Protein AF-A0A521G6V8-F1 (afdb_monomer)

Solvent-accessible surface area (backbone atoms only — not comparable to full-atom values): 14597 Å² total; per-residue (Å²): 108,70,70,57,53,50,49,53,52,51,52,55,33,47,77,73,75,46,80,90,76,66,35,6,31,57,60,73,84,58,78,84,76,72,83,73,64,91,47,70,70,53,43,54,56,48,50,54,47,58,71,47,76,67,43,96,39,94,50,38,41,67,57,55,84,78,42,49,40,59,41,71,48,75,44,80,43,53,98,45,67,57,63,39,27,55,28,43,48,31,46,52,35,51,48,36,54,38,37,56,72,45,45,42,14,45,48,49,81,91,41,78,28,40,17,35,52,60,45,27,46,60,21,35,42,45,90,65,43,39,29,39,29,79,40,90,70,68,37,52,34,62,68,51,40,52,47,37,41,67,57,19,68,101,61,83,63,81,50,40,30,71,40,82,44,96,88,52,26,35,36,38,50,68,33,24,22,59,78,42,71,65,57,47,45,15,52,49,15,40,50,52,28,47,48,52,34,23,77,69,68,52,61,46,66,47,73,64,32,66,63,47,28,53,44,17,18,48,54,20,69,86,62,58,56,78,43,46,57,59,40,52,50,52,42,53,58,49,20,70,75,41,61,71,84,41,22,58,25,19,51,54,42,60,52,39,59,69,52,56,58,58,60,53,72,62,62,78,75,115

Structure (mmCIF, N/CA/C/O backbone):
data_AF-A0A521G6V8-F1
#
_entry.id   AF-A0A521G6V8-F1
#
loop_
_atom_site.group_PDB
_atom_site.id
_atom_site.type_symbol
_atom_site.label_atom_id
_atom_site.label_alt_id
_atom_site.label_comp_id
_atom_site.label_asym_id
_atom_site.label_entity_id
_atom_site.label_seq_id
_atom_site.pdbx_PDB_ins_code
_atom_site.Cartn_x
_atom_site.Cartn_y
_atom_site.Cartn_z
_atom_site.occupancy
_atom_site.B_iso_or_equiv
_atom_site.auth_seq_id
_atom_site.auth_comp_id
_atom_site.auth_asym_id
_atom_site.auth_atom_id
_atom_site.pdbx_PDB_model_num
ATOM 1 N N . MET A 1 1 ? -2.579 -26.381 3.717 1.00 50.22 1 MET A N 1
ATOM 2 C CA . MET A 1 1 ? -2.966 -25.979 2.345 1.00 50.22 1 MET A CA 1
ATOM 3 C C . MET A 1 1 ? -1.969 -25.030 1.663 1.00 50.22 1 MET A C 1
ATOM 5 O O . MET A 1 1 ? -1.334 -25.461 0.711 1.00 50.22 1 MET A O 1
ATOM 9 N N . HIS A 1 2 ? -1.774 -23.771 2.101 1.00 58.06 2 HIS A N 1
ATOM 10 C CA . HIS A 1 2 ? -0.852 -22.839 1.403 1.00 58.06 2 HIS A CA 1
ATOM 11 C C . HIS A 1 2 ? 0.631 -23.239 1.488 1.00 58.06 2 HIS A C 1
ATOM 13 O O . HIS A 1 2 ? 1.310 -23.238 0.466 1.00 58.06 2 HIS A O 1
ATOM 19 N N . ALA A 1 3 ? 1.120 -23.625 2.673 1.00 67.69 3 ALA A N 1
ATOM 20 C CA . ALA A 1 3 ? 2.506 -24.074 2.847 1.00 67.69 3 ALA A CA 1
ATOM 21 C C . ALA A 1 3 ? 2.810 -25.355 2.048 1.00 67.69 3 ALA A C 1
ATOM 23 O O . ALA A 1 3 ? 3.858 -25.456 1.422 1.00 67.69 3 ALA A O 1
ATOM 24 N N . GLU A 1 4 ? 1.861 -26.293 2.004 1.00 74.69 4 GLU A N 1
ATOM 25 C CA . GLU A 1 4 ? 1.976 -27.542 1.236 1.00 74.69 4 GLU A CA 1
ATOM 26 C C . GLU A 1 4 ? 1.981 -27.281 -0.274 1.00 74.69 4 GLU A C 1
ATOM 28 O O . GLU A 1 4 ? 2.835 -27.800 -0.984 1.00 74.69 4 GLU A O 1
ATOM 33 N N . THR A 1 5 ? 1.076 -26.422 -0.763 1.00 79.19 5 THR A N 1
ATOM 34 C CA . THR A 1 5 ? 1.026 -26.041 -2.186 1.00 79.19 5 THR A CA 1
ATOM 35 C C . THR A 1 5 ? 2.321 -25.349 -2.604 1.00 79.19 5 THR A C 1
ATOM 37 O O . THR A 1 5 ? 2.865 -25.634 -3.666 1.00 79.19 5 THR A O 1
ATOM 40 N N . TRP A 1 6 ? 2.844 -24.456 -1.760 1.00 78.38 6 TRP A N 1
ATOM 41 C CA . TRP A 1 6 ? 4.099 -23.766 -2.040 1.00 78.38 6 TRP A CA 1
ATOM 42 C C . TRP A 1 6 ? 5.310 -24.698 -1.976 1.00 78.38 6 TRP A C 1
ATOM 44 O O . TRP A 1 6 ? 6.200 -24.577 -2.812 1.00 78.38 6 TRP A O 1
ATOM 54 N N . GLY A 1 7 ? 5.318 -25.658 -1.046 1.00 80.44 7 GLY A N 1
ATOM 55 C CA . GLY A 1 7 ? 6.322 -26.719 -0.986 1.00 80.44 7 GLY A CA 1
ATOM 56 C C . GLY A 1 7 ? 6.361 -27.529 -2.280 1.00 80.44 7 GLY A C 1
ATOM 57 O O . GLY A 1 7 ? 7.417 -27.627 -2.897 1.00 80.44 7 GLY A O 1
ATOM 58 N N . TYR A 1 8 ? 5.198 -27.991 -2.748 1.00 85.56 8 TYR A N 1
ATOM 59 C CA . TYR A 1 8 ? 5.077 -28.720 -4.013 1.00 85.56 8 TYR A CA 1
ATOM 60 C C . TYR A 1 8 ? 5.550 -27.893 -5.217 1.00 85.56 8 TYR A C 1
ATOM 62 O O . TYR A 1 8 ? 6.324 -28.377 -6.037 1.00 85.56 8 TYR A O 1
ATOM 70 N N . ILE A 1 9 ? 5.126 -26.627 -5.316 1.00 86.12 9 ILE A N 1
ATOM 71 C CA . ILE A 1 9 ? 5.525 -25.742 -6.421 1.00 86.12 9 ILE A CA 1
ATOM 72 C C . ILE A 1 9 ? 7.038 -25.493 -6.412 1.00 86.12 9 ILE A C 1
ATOM 74 O O . ILE A 1 9 ? 7.661 -25.518 -7.471 1.00 86.12 9 ILE A O 1
ATOM 78 N N . ARG A 1 10 ? 7.638 -25.249 -5.240 1.00 84.00 10 ARG A N 1
ATOM 79 C CA . ARG A 1 10 ? 9.089 -25.037 -5.120 1.00 84.00 10 ARG A CA 1
ATOM 80 C C . ARG A 1 10 ? 9.873 -26.285 -5.496 1.00 84.00 10 ARG A C 1
ATOM 82 O O . ARG A 1 10 ? 10.850 -26.168 -6.226 1.00 84.00 10 ARG A O 1
ATOM 89 N N . GLU A 1 11 ? 9.436 -27.450 -5.031 1.00 87.44 11 GLU A N 1
ATOM 90 C CA . GLU A 1 11 ? 10.077 -28.722 -5.357 1.00 87.44 11 GLU A CA 1
ATOM 91 C C . GLU A 1 11 ? 10.003 -29.014 -6.861 1.00 87.44 11 GLU A C 1
ATOM 93 O O . GLU A 1 11 ? 11.030 -29.279 -7.482 1.00 87.44 11 GLU A O 1
ATOM 98 N N . ALA A 1 12 ? 8.821 -28.872 -7.467 1.00 91.62 12 ALA A N 1
ATOM 99 C CA . ALA A 1 12 ? 8.638 -29.052 -8.905 1.00 91.62 12 ALA A CA 1
ATOM 100 C C . ALA A 1 12 ? 9.483 -28.057 -9.722 1.00 91.62 12 ALA A C 1
ATOM 102 O O . ALA A 1 12 ? 10.157 -28.446 -10.669 1.00 91.62 12 ALA A O 1
ATOM 10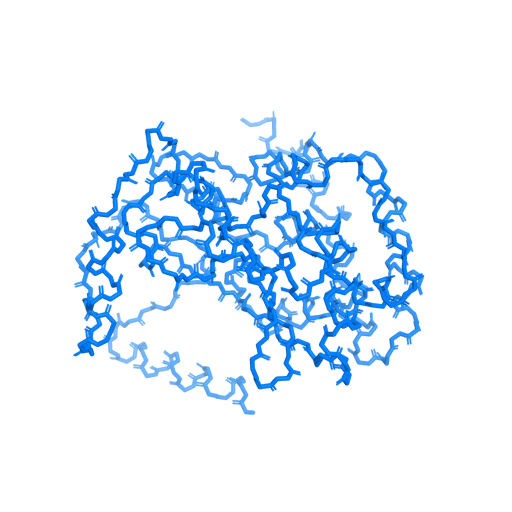3 N N . ALA A 1 13 ? 9.510 -26.779 -9.333 1.00 90.00 13 ALA A N 1
ATOM 104 C CA . ALA A 1 13 ? 10.347 -25.777 -9.990 1.00 90.00 13 ALA A CA 1
ATOM 105 C C . ALA A 1 13 ? 11.839 -26.127 -9.896 1.00 90.00 13 ALA A C 1
ATOM 107 O O . ALA A 1 13 ? 12.553 -26.038 -10.890 1.00 90.00 13 ALA A O 1
ATOM 108 N N . GLN A 1 14 ? 12.301 -26.580 -8.729 1.00 90.38 14 GLN A N 1
ATOM 109 C CA . GLN A 1 14 ? 13.693 -26.968 -8.527 1.00 90.38 14 GLN A CA 1
ATOM 110 C C . GLN A 1 14 ? 14.091 -28.173 -9.392 1.00 90.38 14 GLN A C 1
ATOM 112 O O . GLN A 1 14 ? 15.213 -28.202 -9.898 1.00 90.38 14 GLN A O 1
ATOM 117 N N . GLN A 1 15 ? 13.189 -29.139 -9.597 1.00 92.69 15 GLN A N 1
ATOM 118 C CA . GLN A 1 15 ? 13.411 -30.272 -10.508 1.00 92.69 15 GLN A CA 1
ATOM 119 C C . GLN A 1 15 ? 13.609 -29.818 -11.964 1.00 92.69 15 GLN A C 1
ATOM 121 O O . GLN A 1 15 ? 14.388 -30.427 -12.692 1.00 92.69 15 GLN A O 1
ATOM 126 N N . GLU A 1 16 ? 12.984 -28.706 -12.352 1.00 93.38 16 GLU A N 1
ATOM 127 C CA . GLU A 1 16 ? 13.121 -28.068 -13.668 1.00 93.38 16 GLU A CA 1
ATOM 128 C C . GLU A 1 16 ? 14.266 -27.031 -13.729 1.00 93.38 16 GLU A C 1
ATOM 130 O O . GLU A 1 16 ? 14.406 -26.302 -14.711 1.00 93.38 16 GLU A O 1
ATOM 135 N N . GLY A 1 17 ? 15.085 -26.910 -12.675 1.00 90.81 17 GLY A N 1
ATOM 136 C CA . GLY A 1 17 ? 16.162 -25.913 -12.595 1.00 90.81 17 GLY A CA 1
ATOM 137 C C . GLY A 1 17 ? 15.674 -24.463 -12.453 1.00 90.81 17 GLY A C 1
ATOM 138 O O . GLY A 1 17 ? 16.430 -23.526 -12.715 1.00 90.81 17 GLY A O 1
ATOM 139 N N . LEU A 1 18 ? 14.418 -24.264 -12.048 1.00 86.44 18 LEU A N 1
ATOM 140 C CA . LEU A 1 18 ? 13.804 -22.961 -11.816 1.00 86.44 18 LEU A CA 1
ATOM 141 C C . LEU A 1 18 ? 13.910 -22.555 -10.343 1.00 86.44 18 LEU A C 1
ATOM 143 O O . LEU A 1 18 ? 13.762 -23.368 -9.429 1.00 86.44 18 LEU A O 1
ATOM 147 N N . TYR A 1 19 ? 14.093 -21.256 -10.112 1.00 82.44 19 TYR A N 1
ATOM 148 C CA . TYR A 1 19 ? 14.210 -20.680 -8.775 1.00 82.44 19 TYR A CA 1
ATOM 149 C C . TYR A 1 19 ? 13.203 -19.549 -8.588 1.00 82.44 19 TYR A C 1
ATOM 151 O O . TYR A 1 19 ? 13.024 -18.702 -9.464 1.00 82.44 19 TYR A O 1
ATOM 159 N N . PHE A 1 20 ? 12.572 -19.509 -7.417 1.00 81.31 20 PHE A N 1
ATOM 160 C CA . PHE A 1 20 ? 11.736 -18.385 -7.016 1.00 81.31 20 PHE A CA 1
ATOM 161 C C . PHE A 1 20 ? 12.584 -17.328 -6.321 1.00 81.31 20 PHE A C 1
ATOM 163 O O . PHE A 1 20 ? 13.346 -17.635 -5.405 1.00 81.31 20 PHE A O 1
ATOM 170 N N . SER A 1 21 ? 12.413 -16.078 -6.740 1.00 77.81 21 SER A N 1
ATOM 171 C CA . SER A 1 21 ? 13.000 -14.932 -6.062 1.00 77.81 21 SER A CA 1
ATOM 172 C C . SER A 1 21 ? 11.918 -14.179 -5.300 1.00 77.81 21 SER A C 1
ATOM 174 O O . SER A 1 21 ? 10.948 -13.701 -5.887 1.00 77.81 21 SER A O 1
ATOM 176 N N . ASP A 1 22 ? 12.090 -14.062 -3.986 1.00 76.81 22 ASP A N 1
ATOM 177 C CA . ASP A 1 22 ? 11.139 -13.391 -3.101 1.00 76.81 22 ASP A CA 1
ATOM 178 C C . ASP A 1 22 ? 11.469 -11.883 -2.989 1.00 76.81 22 ASP A C 1
ATOM 180 O O . ASP A 1 22 ? 11.753 -11.361 -1.900 1.00 76.81 22 ASP A O 1
ATOM 184 N N . ILE A 1 23 ? 11.488 -11.187 -4.133 1.00 82.12 23 ILE A N 1
ATOM 185 C CA . ILE A 1 23 ? 11.867 -9.768 -4.285 1.00 82.12 23 ILE A CA 1
ATOM 186 C C . ILE A 1 23 ? 10.729 -8.942 -4.889 1.00 82.12 23 ILE A C 1
ATOM 188 O O . ILE A 1 23 ? 10.050 -9.376 -5.812 1.00 82.12 23 ILE A O 1
ATOM 192 N N . GLY A 1 24 ? 10.539 -7.711 -4.404 1.00 84.00 24 GLY A N 1
ATOM 193 C CA . GLY A 1 24 ? 9.448 -6.852 -4.885 1.00 84.00 24 GLY A CA 1
ATOM 194 C C . GLY A 1 24 ? 9.664 -6.279 -6.291 1.00 84.00 24 GLY A C 1
ATOM 195 O O . GLY A 1 24 ? 8.707 -5.829 -6.922 1.00 84.00 24 GLY A O 1
ATOM 196 N N . CYS A 1 25 ? 10.906 -6.292 -6.779 1.00 86.81 25 CYS A N 1
ATOM 197 C CA . CYS A 1 25 ? 11.283 -5.856 -8.118 1.00 86.81 25 CYS A CA 1
ATOM 198 C C . CYS A 1 25 ? 12.423 -6.729 -8.649 1.00 86.81 25 CYS A C 1
ATOM 200 O O . CYS A 1 25 ? 13.329 -7.046 -7.880 1.00 86.81 25 CYS A O 1
ATOM 202 N N . LEU A 1 26 ? 12.386 -7.097 -9.933 1.00 81.69 26 LEU A N 1
ATOM 203 C CA . LEU A 1 26 ? 13.463 -7.847 -10.580 1.00 81.69 26 LEU A CA 1
ATOM 204 C C . LEU A 1 26 ? 14.766 -7.028 -10.601 1.00 81.69 26 LEU A C 1
ATOM 206 O O . LEU A 1 26 ? 14.700 -5.812 -10.801 1.00 81.69 26 LEU A O 1
ATOM 210 N N . PRO A 1 27 ? 15.939 -7.667 -10.426 1.00 68.44 27 PRO A N 1
ATOM 211 C CA . PRO A 1 27 ? 17.225 -6.992 -10.467 1.00 68.44 27 PRO A CA 1
ATOM 212 C C . PRO A 1 27 ? 17.638 -6.673 -11.906 1.00 68.44 27 PRO A C 1
ATOM 214 O O . PRO A 1 27 ? 17.279 -7.373 -12.851 1.00 68.44 27 PRO A O 1
ATOM 217 N N . ASP A 1 28 ? 18.498 -5.675 -12.049 1.00 63.62 28 ASP A N 1
ATOM 218 C CA . ASP A 1 28 ? 18.862 -5.086 -13.347 1.00 63.62 28 ASP A CA 1
ATOM 219 C C . ASP A 1 28 ? 19.707 -5.973 -14.254 1.00 63.62 28 ASP A C 1
ATOM 221 O O . ASP A 1 28 ? 19.815 -5.718 -15.450 1.00 63.62 28 ASP A O 1
ATOM 225 N N . HIS A 1 29 ? 20.330 -6.997 -13.678 1.00 58.81 29 HIS A N 1
ATOM 226 C CA . HIS A 1 29 ? 21.257 -7.881 -14.372 1.00 58.81 29 HIS A CA 1
ATOM 227 C C . HIS A 1 29 ? 20.576 -9.103 -14.994 1.00 58.81 29 HIS A C 1
ATOM 229 O O . HIS A 1 29 ? 21.238 -9.858 -15.704 1.00 58.81 29 HIS A O 1
ATOM 235 N N . LEU A 1 30 ? 19.283 -9.331 -14.731 1.00 60.41 30 LEU A N 1
ATOM 236 C CA . LEU A 1 30 ? 18.565 -10.421 -15.381 1.00 60.41 30 LEU A CA 1
ATOM 237 C C . LEU A 1 30 ? 18.185 -9.992 -16.806 1.00 60.41 30 LEU A C 1
ATOM 239 O O . LEU A 1 30 ? 17.567 -8.934 -16.972 1.00 60.41 30 LEU A O 1
ATOM 243 N N . PRO A 1 31 ? 18.534 -10.783 -17.841 1.00 56.56 31 PRO A N 1
ATOM 244 C CA . PRO A 1 31 ? 18.060 -10.536 -19.193 1.00 56.56 31 PRO A CA 1
ATOM 245 C C . PRO A 1 31 ? 16.537 -10.410 -19.167 1.00 56.56 31 PRO A C 1
ATOM 247 O O . PRO A 1 31 ? 15.842 -11.313 -18.706 1.00 56.56 31 PRO A O 1
ATOM 250 N N . ASN A 1 32 ? 16.000 -9.297 -19.670 1.00 55.31 32 ASN A N 1
ATOM 251 C CA . ASN A 1 32 ? 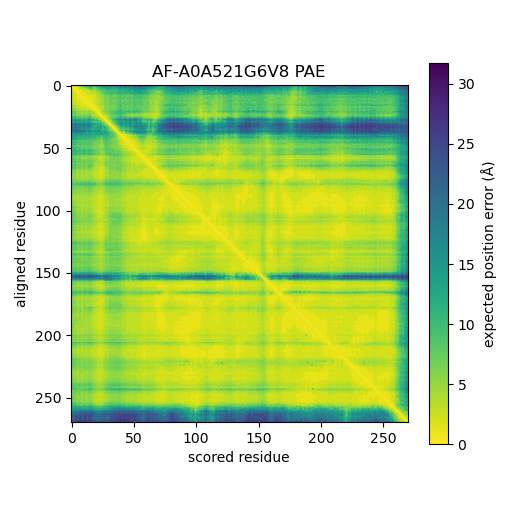14.559 -9.138 -19.889 1.00 55.31 32 ASN A CA 1
ATOM 252 C C . ASN A 1 32 ? 14.112 -9.967 -21.111 1.00 55.31 32 ASN A C 1
ATOM 254 O O . ASN A 1 32 ? 13.431 -9.452 -21.999 1.00 55.31 32 ASN A O 1
ATOM 258 N N . GLU A 1 33 ? 14.514 -11.236 -21.191 1.00 54.53 33 GLU A N 1
ATOM 259 C CA . GLU A 1 33 ? 13.939 -12.194 -22.128 1.00 54.53 33 GLU A CA 1
ATOM 260 C C . GLU A 1 33 ? 12.533 -12.517 -21.618 1.00 54.53 33 GLU A C 1
ATOM 262 O O . GLU A 1 33 ? 12.322 -13.216 -20.629 1.00 54.53 33 GLU A O 1
ATOM 267 N N . GLN A 1 34 ? 11.555 -11.848 -22.221 1.00 57.19 34 GLN A N 1
ATOM 268 C CA . GLN A 1 34 ? 10.187 -11.813 -21.727 1.00 57.19 34 GLN A CA 1
ATOM 269 C C . GLN A 1 34 ? 9.469 -13.122 -22.036 1.00 57.19 34 GLN A C 1
ATOM 271 O O . GLN A 1 34 ? 9.267 -13.474 -23.197 1.00 57.19 34 GLN A O 1
ATOM 276 N N . ALA A 1 35 ? 8.952 -13.771 -20.996 1.00 54.81 35 ALA A N 1
ATOM 277 C CA . ALA A 1 35 ? 7.810 -14.654 -21.155 1.00 54.81 35 ALA A CA 1
ATOM 278 C C . ALA A 1 35 ? 6.561 -13.779 -21.346 1.00 54.81 35 ALA A C 1
ATOM 280 O O . ALA A 1 35 ? 6.036 -13.193 -20.396 1.00 54.81 35 ALA A O 1
ATOM 281 N N . PHE A 1 36 ? 6.102 -13.640 -22.590 1.00 57.16 36 PHE A N 1
ATOM 282 C CA . PHE A 1 36 ? 4.817 -13.004 -22.857 1.00 57.16 36 PHE A CA 1
ATOM 283 C C . PHE A 1 36 ? 3.682 -13.932 -22.411 1.00 57.16 36 PHE A C 1
ATOM 285 O O . PHE A 1 36 ? 3.749 -15.145 -22.623 1.00 57.16 36 PHE A O 1
ATOM 292 N N . PRO A 1 37 ? 2.622 -13.391 -21.796 1.00 57.00 37 PRO A N 1
ATOM 293 C CA . PRO A 1 37 ? 1.493 -14.195 -21.381 1.00 57.00 37 PRO A CA 1
ATOM 294 C C . PRO A 1 37 ? 0.820 -14.815 -22.611 1.00 57.00 37 PRO A C 1
ATOM 296 O O . PRO A 1 37 ? 0.513 -14.131 -23.583 1.00 57.00 37 PRO A O 1
ATOM 299 N N . VAL A 1 38 ? 0.539 -16.115 -22.533 1.00 57.16 38 VAL A N 1
ATOM 300 C CA . VAL A 1 38 ? -0.002 -16.925 -23.643 1.00 57.16 38 VAL A CA 1
ATOM 301 C C . VAL A 1 38 ? -1.439 -16.515 -24.030 1.00 57.16 38 VAL A C 1
ATOM 303 O O . VAL A 1 38 ? -1.931 -16.869 -25.096 1.00 57.16 38 VAL A O 1
ATOM 306 N N . SER A 1 39 ? -2.137 -15.738 -23.188 1.00 74.19 39 SER A N 1
ATOM 307 C CA . SER A 1 39 ? -3.526 -15.330 -23.448 1.00 74.19 39 SER A CA 1
ATOM 308 C C . SER A 1 39 ? -3.643 -14.012 -24.227 1.00 74.19 39 SER A C 1
ATOM 310 O O . SER A 1 39 ? -3.007 -13.011 -23.890 1.00 74.19 39 SER A O 1
ATOM 312 N N . ALA A 1 40 ? -4.559 -13.974 -25.201 1.00 68.81 40 ALA A N 1
ATOM 313 C CA . ALA A 1 40 ? -4.846 -12.787 -26.016 1.00 68.81 40 ALA A CA 1
ATOM 314 C C . ALA A 1 40 ? -5.265 -11.556 -25.185 1.00 68.81 40 ALA A C 1
ATOM 316 O O . ALA A 1 40 ? -4.869 -10.432 -25.488 1.00 68.81 40 ALA A O 1
ATOM 317 N N . LEU A 1 41 ? -6.019 -11.758 -24.095 1.00 68.81 41 LEU A N 1
ATOM 318 C CA . LEU A 1 41 ? -6.434 -10.676 -23.195 1.00 68.81 41 LEU A CA 1
ATOM 319 C C . LEU A 1 41 ? -5.242 -10.041 -22.467 1.00 68.81 41 LEU A C 1
ATOM 321 O O . LEU A 1 41 ? -5.199 -8.826 -22.268 1.00 68.81 41 LEU A O 1
ATOM 325 N N . ALA A 1 42 ? -4.281 -10.857 -22.039 1.00 69.69 42 ALA A N 1
ATOM 326 C CA . ALA A 1 42 ?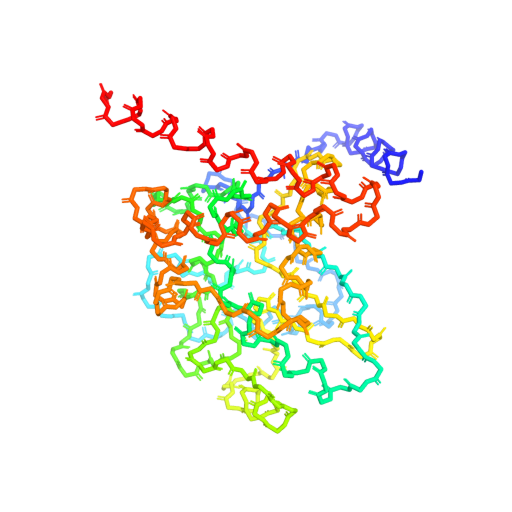 -3.073 -10.353 -21.407 1.00 69.69 42 ALA A CA 1
ATOM 327 C C . ALA A 1 42 ? -2.165 -9.651 -22.430 1.00 69.69 42 ALA A C 1
ATOM 329 O O . ALA A 1 42 ? -1.605 -8.606 -22.103 1.00 69.69 42 ALA A O 1
ATOM 330 N N . ALA A 1 43 ? -2.111 -10.148 -23.670 1.00 73.31 43 ALA A N 1
ATOM 331 C CA . ALA A 1 43 ? -1.380 -9.516 -24.765 1.00 73.31 43 ALA A CA 1
ATOM 332 C C . ALA A 1 43 ? -1.942 -8.128 -25.141 1.00 73.31 43 ALA A C 1
ATOM 334 O O . ALA A 1 43 ? -1.161 -7.191 -25.278 1.00 73.31 43 ALA A O 1
ATOM 335 N N . ASP A 1 44 ? -3.269 -7.946 -25.231 1.00 78.00 44 ASP A N 1
ATOM 336 C CA . ASP A 1 44 ? -3.879 -6.620 -25.480 1.00 78.00 44 ASP A CA 1
ATOM 337 C C . ASP A 1 44 ? -3.546 -5.622 -24.360 1.00 78.00 44 ASP A C 1
ATOM 339 O O . ASP A 1 44 ? -3.096 -4.499 -24.603 1.00 78.00 44 ASP A O 1
ATOM 343 N N . ARG A 1 45 ? -3.705 -6.054 -23.103 1.00 74.69 45 ARG A N 1
ATOM 344 C CA . ARG A 1 45 ? -3.407 -5.226 -21.924 1.00 74.69 45 ARG A CA 1
ATOM 345 C C . ARG A 1 45 ? -1.937 -4.833 -21.863 1.00 74.69 45 ARG A C 1
ATOM 347 O O . ARG A 1 45 ? -1.622 -3.675 -21.595 1.00 74.69 45 ARG A O 1
ATOM 354 N N . GLN A 1 46 ? -1.047 -5.786 -22.113 1.00 76.94 46 GLN A N 1
ATOM 355 C CA . GLN A 1 46 ? 0.382 -5.522 -22.168 1.00 76.94 46 GLN A CA 1
ATOM 356 C C . GLN A 1 46 ? 0.718 -4.614 -23.353 1.00 76.94 46 GLN A C 1
ATOM 358 O O . GLN A 1 46 ? 1.476 -3.670 -23.181 1.00 76.94 46 GLN A O 1
ATOM 363 N N . GLY A 1 47 ? 0.085 -4.802 -24.512 1.00 80.06 47 GLY A N 1
ATOM 364 C CA . GLY A 1 47 ? 0.238 -3.929 -25.675 1.00 80.06 47 GLY A CA 1
ATOM 365 C C . GLY A 1 47 ? -0.106 -2.467 -25.376 1.00 80.06 47 GLY A C 1
ATOM 366 O O . GLY A 1 47 ? 0.645 -1.575 -25.766 1.00 80.06 47 GLY A O 1
ATOM 367 N N . LYS A 1 48 ? -1.188 -2.210 -24.629 1.00 80.81 48 LYS A N 1
ATOM 368 C CA . LYS A 1 48 ? -1.556 -0.857 -24.165 1.00 80.81 48 LYS A CA 1
ATOM 369 C C . LYS A 1 48 ? -0.511 -0.264 -23.224 1.00 80.81 48 LYS A C 1
ATOM 371 O O . LYS A 1 48 ? -0.121 0.886 -23.396 1.00 80.81 48 LYS A O 1
ATOM 376 N N . LEU A 1 49 ? -0.014 -1.054 -22.270 1.00 80.88 49 LEU A N 1
ATOM 377 C CA . LEU A 1 49 ? 1.063 -0.628 -21.378 1.00 80.88 49 LEU A CA 1
ATOM 378 C C . LEU A 1 49 ? 2.355 -0.326 -22.149 1.00 80.88 49 LEU A C 1
ATOM 380 O O . LEU A 1 49 ? 2.976 0.696 -21.884 1.00 80.88 49 LEU A O 1
ATOM 384 N N . LEU A 1 50 ? 2.749 -1.163 -23.105 1.00 82.50 50 LEU A N 1
ATOM 385 C CA . LEU A 1 50 ? 3.984 -0.992 -23.875 1.00 82.50 50 LEU A CA 1
ATOM 386 C C . LEU A 1 50 ? 3.956 0.238 -24.790 1.00 82.50 50 LEU A C 1
ATOM 388 O O . LEU A 1 50 ? 4.997 0.837 -25.032 1.00 82.50 50 LEU A O 1
ATOM 392 N N . LYS A 1 51 ? 2.775 0.608 -25.296 1.00 83.25 51 LYS A N 1
ATOM 393 C CA . LYS A 1 51 ? 2.590 1.736 -26.223 1.00 83.25 51 LYS A CA 1
ATOM 394 C C . LYS A 1 51 ? 2.297 3.067 -25.529 1.00 83.25 51 LYS A C 1
ATOM 396 O O . LYS A 1 51 ? 2.194 4.084 -26.213 1.00 83.25 51 LYS A O 1
ATOM 401 N N . ARG A 1 52 ? 2.116 3.079 -24.204 1.00 83.31 52 ARG A N 1
ATOM 402 C CA . ARG A 1 52 ? 1.799 4.313 -23.473 1.00 83.31 52 ARG A CA 1
ATOM 403 C C . ARG A 1 52 ? 3.003 5.269 -23.463 1.00 83.31 52 ARG A C 1
ATOM 405 O O . ARG A 1 52 ? 4.138 4.792 -23.405 1.00 83.31 52 ARG A O 1
ATOM 412 N N . PRO A 1 53 ? 2.784 6.594 -23.435 1.00 83.62 53 PRO A N 1
ATOM 413 C CA . PRO A 1 53 ? 3.855 7.546 -23.167 1.00 83.62 53 PRO A CA 1
ATOM 414 C C . PRO A 1 53 ? 4.495 7.260 -21.804 1.00 83.62 53 PRO A C 1
ATOM 416 O O . PRO A 1 53 ? 3.793 7.180 -20.793 1.00 83.62 53 PRO A O 1
ATOM 419 N N . LEU A 1 54 ? 5.819 7.097 -21.771 1.00 86.94 54 LEU A N 1
ATOM 420 C CA . LEU A 1 54 ? 6.569 6.938 -20.528 1.00 86.94 54 LEU A CA 1
ATOM 421 C C . LEU A 1 54 ? 7.168 8.293 -20.120 1.00 86.94 54 LEU A C 1
ATOM 423 O O . LEU A 1 54 ? 7.950 8.848 -20.893 1.00 86.94 54 LEU A O 1
ATOM 427 N N . PRO A 1 55 ? 6.847 8.827 -18.929 1.00 89.38 55 PRO A N 1
ATOM 428 C CA . PRO A 1 55 ? 7.521 10.011 -18.411 1.00 89.38 55 PRO A CA 1
ATOM 429 C C . PRO A 1 55 ? 9.023 9.775 -18.223 1.00 89.38 55 PRO A C 1
ATOM 431 O O . PRO A 1 55 ? 9.448 8.688 -17.832 1.00 89.38 55 PRO A O 1
ATOM 434 N N . THR A 1 56 ? 9.831 10.816 -18.422 1.00 90.25 56 THR A N 1
ATOM 435 C CA . THR A 1 56 ? 11.275 10.781 -18.141 1.00 90.25 56 THR A CA 1
ATOM 436 C C . THR A 1 56 ? 11.516 10.899 -16.635 1.00 90.25 56 THR A C 1
ATOM 438 O O . THR A 1 56 ? 11.843 11.968 -16.124 1.00 90.25 56 THR A O 1
ATOM 441 N N . ARG A 1 57 ? 11.287 9.804 -15.906 1.00 93.69 57 ARG A N 1
ATOM 442 C CA . ARG A 1 57 ? 11.470 9.702 -14.452 1.00 93.69 57 ARG A CA 1
ATOM 443 C C . ARG A 1 57 ? 12.337 8.498 -14.102 1.00 93.69 57 ARG A C 1
ATOM 445 O O . ARG A 1 57 ? 12.312 7.492 -14.811 1.00 93.69 57 ARG A O 1
ATOM 452 N N . THR A 1 58 ? 13.077 8.607 -13.003 1.00 94.25 58 THR A N 1
ATOM 453 C CA . THR A 1 58 ? 14.133 7.673 -12.581 1.00 94.25 58 THR A CA 1
ATOM 454 C C . THR A 1 58 ? 13.698 6.209 -12.593 1.00 94.25 58 THR A C 1
ATOM 456 O O . THR A 1 58 ? 14.402 5.361 -13.137 1.00 94.25 58 THR A O 1
ATOM 459 N N . PHE A 1 59 ? 12.521 5.898 -12.045 1.00 93.50 59 PHE A N 1
ATOM 460 C CA . PHE A 1 59 ? 12.046 4.519 -11.903 1.00 93.50 59 PHE A CA 1
ATOM 461 C C . PHE A 1 59 ? 11.052 4.096 -13.000 1.00 93.50 59 PHE A C 1
ATOM 463 O O . PHE A 1 59 ? 10.457 3.019 -12.927 1.00 93.50 59 PHE A O 1
ATOM 470 N N . GLY A 1 60 ? 10.851 4.920 -14.034 1.00 90.75 60 GLY A N 1
ATOM 471 C CA . GLY A 1 60 ? 9.853 4.681 -15.074 1.00 90.75 60 GLY A CA 1
ATOM 472 C C . GLY A 1 60 ? 10.140 3.425 -15.905 1.00 90.75 60 GLY A C 1
ATOM 473 O O . GLY A 1 60 ? 11.254 3.205 -16.388 1.00 90.75 60 GLY A O 1
ATOM 474 N N . SER A 1 61 ? 9.123 2.586 -16.128 1.00 87.94 61 SER A N 1
ATOM 475 C CA . SER A 1 61 ? 9.262 1.375 -16.941 1.00 87.94 61 SER A CA 1
ATOM 476 C C . SER A 1 61 ? 8.026 1.064 -17.783 1.00 87.94 61 SER A C 1
ATOM 478 O O . SER A 1 61 ? 6.933 0.810 -17.270 1.00 87.94 61 SER A O 1
ATOM 480 N N . VAL A 1 62 ? 8.214 0.948 -19.103 1.00 82.50 62 VAL A N 1
ATOM 481 C CA . VAL A 1 62 ? 7.199 0.353 -19.995 1.00 82.50 62 VAL A CA 1
ATOM 482 C C . VAL A 1 62 ? 6.883 -1.098 -19.608 1.00 82.50 62 VAL A C 1
ATOM 484 O O . VAL A 1 62 ? 5.745 -1.535 -19.766 1.00 82.50 62 VAL A O 1
ATOM 487 N N . MET A 1 63 ? 7.848 -1.787 -18.985 1.00 81.12 63 MET A N 1
ATOM 488 C CA . MET A 1 63 ? 7.773 -3.173 -18.512 1.00 81.12 63 MET A CA 1
ATOM 489 C C . MET A 1 63 ? 7.227 -3.321 -17.083 1.00 81.12 63 MET A C 1
ATOM 491 O O . MET A 1 63 ? 7.430 -4.354 -16.453 1.00 81.12 63 MET A O 1
ATOM 495 N N . LEU A 1 64 ? 6.533 -2.308 -16.554 1.00 84.38 64 LEU A N 1
ATOM 496 C CA . LEU A 1 64 ? 5.923 -2.293 -15.214 1.00 84.38 64 LEU A CA 1
ATOM 497 C C . LEU A 1 64 ? 5.342 -3.655 -14.771 1.00 84.38 64 LEU A C 1
ATOM 499 O O . LEU A 1 64 ? 5.610 -4.097 -13.659 1.00 84.38 64 LEU A O 1
ATOM 503 N N . SER A 1 65 ? 4.568 -4.335 -15.623 1.00 79.00 65 SER A N 1
ATOM 504 C CA . SER A 1 65 ? 3.873 -5.576 -15.250 1.00 79.00 65 SER A CA 1
ATOM 505 C C . SER A 1 65 ? 4.765 -6.809 -15.106 1.00 79.00 65 SER A C 1
ATOM 507 O O . SER A 1 65 ? 4.310 -7.789 -14.529 1.00 79.00 65 SER A O 1
ATOM 509 N N . SER A 1 66 ? 5.983 -6.797 -15.651 1.00 79.19 66 SER A N 1
ATOM 510 C CA . SER A 1 66 ? 6.901 -7.943 -15.592 1.00 79.19 66 SER A CA 1
ATOM 511 C C . SER A 1 66 ? 8.045 -7.747 -14.604 1.00 79.19 66 SER A C 1
ATOM 513 O O . SER A 1 66 ? 8.684 -8.719 -14.229 1.00 79.19 66 SER A O 1
ATOM 515 N N . VAL A 1 67 ? 8.320 -6.507 -14.189 1.00 85.19 67 VAL A N 1
ATOM 516 C CA . VAL A 1 67 ? 9.465 -6.195 -13.319 1.00 85.19 67 VAL A CA 1
ATOM 517 C C . VAL A 1 67 ? 9.114 -6.175 -11.836 1.00 85.19 67 VAL A C 1
ATOM 519 O O . VAL A 1 67 ? 10.010 -5.998 -11.027 1.00 85.19 67 VAL A O 1
ATOM 522 N N . MET A 1 68 ? 7.845 -6.346 -11.455 1.00 89.31 68 MET A N 1
ATOM 523 C CA . MET A 1 68 ? 7.393 -6.230 -10.066 1.00 89.31 68 MET A CA 1
ATOM 524 C C . MET A 1 68 ? 6.669 -7.484 -9.586 1.00 89.31 68 MET A C 1
ATOM 526 O O . MET A 1 68 ? 5.851 -8.051 -10.307 1.00 89.31 68 MET A O 1
ATOM 530 N N . ALA A 1 69 ? 6.887 -7.831 -8.320 1.00 90.38 69 ALA A N 1
ATOM 531 C CA . ALA A 1 69 ? 6.104 -8.827 -7.599 1.00 90.38 69 ALA A CA 1
ATOM 532 C C . ALA A 1 69 ? 5.526 -8.215 -6.316 1.00 90.38 69 ALA A C 1
ATOM 534 O O . ALA A 1 69 ? 6.106 -7.313 -5.706 1.00 90.38 69 ALA A O 1
ATOM 535 N N . ALA A 1 70 ? 4.344 -8.677 -5.916 1.00 93.88 70 ALA A N 1
ATOM 536 C CA . ALA A 1 70 ? 3.570 -8.071 -4.841 1.00 93.88 70 ALA A CA 1
ATOM 537 C C . ALA A 1 70 ? 2.830 -9.129 -4.028 1.00 93.88 70 ALA A C 1
ATOM 539 O O . ALA A 1 70 ? 2.350 -10.116 -4.582 1.00 93.88 70 ALA A O 1
ATOM 540 N N . THR A 1 71 ? 2.680 -8.881 -2.730 1.00 95.62 71 THR A N 1
ATOM 541 C CA . THR A 1 71 ? 1.683 -9.570 -1.909 1.00 95.62 71 THR A CA 1
ATOM 542 C C . THR A 1 71 ? 0.460 -8.671 -1.823 1.00 95.62 71 THR A C 1
ATOM 544 O O . THR A 1 71 ? 0.560 -7.546 -1.337 1.00 95.62 71 THR A O 1
ATOM 547 N N . HIS A 1 72 ? -0.686 -9.151 -2.303 1.00 97.38 72 HIS A N 1
ATOM 548 C CA . HIS A 1 72 ? -1.954 -8.440 -2.164 1.00 97.38 72 HIS A CA 1
ATOM 549 C C . HIS A 1 72 ? -2.749 -9.016 -0.994 1.00 97.38 72 HIS A C 1
ATOM 551 O O . HIS A 1 72 ? -2.835 -10.235 -0.838 1.00 97.38 72 HIS A O 1
ATOM 557 N N . VAL A 1 73 ? -3.342 -8.143 -0.184 1.00 97.94 73 VAL A N 1
ATOM 558 C CA . VAL A 1 73 ? -4.213 -8.536 0.930 1.00 97.94 73 VAL A CA 1
ATOM 559 C C . VAL A 1 73 ? -5.640 -8.148 0.590 1.00 97.94 73 VAL A C 1
ATOM 561 O O . VAL A 1 73 ? -5.893 -7.028 0.165 1.00 97.94 73 VAL A O 1
ATOM 564 N N . HIS A 1 74 ? -6.579 -9.068 0.784 1.00 97.88 74 HIS A N 1
ATOM 565 C CA . HIS A 1 74 ? -8.004 -8.806 0.620 1.00 97.88 74 HIS A CA 1
ATOM 566 C C . HIS A 1 74 ? -8.684 -8.853 1.982 1.00 97.88 74 HIS A C 1
ATOM 568 O O . HIS A 1 74 ? -8.644 -9.883 2.655 1.00 97.88 74 HIS A O 1
ATOM 574 N N . LEU A 1 75 ? -9.329 -7.754 2.371 1.00 97.00 75 LEU A N 1
ATOM 575 C CA . LEU A 1 75 ? -10.192 -7.711 3.548 1.00 97.00 75 LEU A CA 1
ATOM 576 C C . LEU A 1 75 ? -11.661 -7.600 3.119 1.00 97.00 75 LEU A C 1
ATOM 578 O O . LEU A 1 75 ? -11.941 -6.977 2.090 1.00 97.00 75 LEU A O 1
ATOM 582 N N . PRO A 1 76 ? -12.610 -8.200 3.860 1.00 96.38 76 PRO A N 1
ATOM 583 C CA . PRO A 1 76 ? -14.031 -8.078 3.551 1.00 96.38 76 PRO A CA 1
ATOM 584 C C . PRO A 1 76 ? -14.470 -6.612 3.500 1.00 96.38 76 PRO A C 1
ATOM 586 O O . PRO A 1 76 ? -14.174 -5.838 4.409 1.00 96.38 76 PRO A O 1
ATOM 589 N N . ALA A 1 77 ? -15.189 -6.236 2.444 1.00 93.94 77 ALA A N 1
ATOM 590 C CA . ALA A 1 77 ? -15.808 -4.923 2.356 1.00 93.94 77 ALA A CA 1
ATOM 591 C C . ALA A 1 77 ? -16.970 -4.811 3.357 1.00 93.94 77 ALA A C 1
ATOM 593 O O . ALA A 1 77 ? -17.556 -5.813 3.783 1.00 93.94 77 ALA A O 1
ATOM 594 N N . LEU A 1 78 ? -17.344 -3.580 3.707 1.00 93.44 78 LEU A N 1
ATOM 595 C CA . LEU A 1 78 ? -18.587 -3.352 4.434 1.00 93.44 78 LEU A CA 1
ATOM 596 C C . LEU A 1 78 ? -19.782 -3.681 3.534 1.00 93.44 78 LEU A C 1
ATOM 598 O O . LEU A 1 78 ? -19.706 -3.578 2.310 1.00 93.44 78 LEU A O 1
ATOM 602 N N . ARG A 1 79 ? -20.921 -4.023 4.152 1.00 89.88 79 ARG A N 1
ATOM 603 C CA . ARG A 1 79 ? -22.160 -4.365 3.425 1.00 89.88 79 ARG A CA 1
ATOM 604 C C . ARG A 1 79 ? -22.573 -3.295 2.410 1.00 89.88 79 ARG A C 1
ATOM 606 O O . ARG A 1 79 ? -23.125 -3.626 1.370 1.00 89.88 79 ARG A O 1
ATOM 613 N N . SER A 1 80 ? -22.327 -2.027 2.732 1.00 92.50 80 SER A N 1
ATOM 614 C CA . SER A 1 80 ? -22.558 -0.899 1.835 1.00 92.50 80 SER A CA 1
ATOM 615 C C . SER A 1 80 ? -21.252 -0.482 1.162 1.00 92.50 80 SER A C 1
ATOM 617 O O . SER A 1 80 ? -20.260 -0.179 1.835 1.00 92.50 80 SER A O 1
ATOM 619 N N . SER A 1 81 ? -21.266 -0.395 -0.169 1.00 91.75 81 SER A N 1
ATOM 620 C CA . SER A 1 81 ? -20.150 0.153 -0.944 1.00 91.75 81 SER A CA 1
ATOM 621 C C . SER A 1 81 ? -19.852 1.604 -0.563 1.00 91.75 81 SER A C 1
ATOM 623 O O . SER A 1 81 ? -18.687 1.968 -0.475 1.00 91.75 81 SER A O 1
ATOM 625 N N . ALA A 1 82 ? -20.870 2.414 -0.245 1.00 93.38 82 ALA A N 1
ATOM 626 C CA . ALA A 1 82 ? -20.667 3.789 0.214 1.00 93.38 82 ALA A CA 1
ATOM 627 C C . ALA A 1 82 ? -19.907 3.839 1.549 1.00 93.38 82 ALA A C 1
ATOM 629 O O . ALA A 1 82 ? -18.972 4.620 1.698 1.00 93.38 82 ALA A O 1
ATOM 630 N N . SER A 1 83 ? -20.251 2.955 2.492 1.00 94.31 83 SER A N 1
ATOM 631 C CA . SER A 1 83 ? -19.533 2.855 3.767 1.00 94.31 83 SER A CA 1
ATOM 632 C C . SER A 1 83 ? -18.099 2.375 3.562 1.00 94.31 83 SER A C 1
ATOM 634 O O . SER A 1 83 ? -17.193 2.923 4.171 1.00 94.31 83 SER A O 1
ATOM 636 N N . THR A 1 84 ? -17.878 1.399 2.675 1.00 95.62 84 THR A N 1
ATOM 637 C CA . THR A 1 84 ? -16.528 0.942 2.304 1.00 95.62 84 THR A CA 1
ATOM 638 C C . THR A 1 84 ? -15.692 2.081 1.717 1.00 95.62 84 THR A C 1
ATOM 640 O O . THR A 1 84 ? -14.549 2.274 2.121 1.00 95.62 84 THR A O 1
ATOM 643 N N . MET A 1 85 ? -16.267 2.867 0.801 1.00 96.00 85 MET A N 1
ATOM 644 C CA . MET A 1 85 ? -15.582 4.000 0.174 1.00 96.00 85 MET A CA 1
ATOM 645 C C . MET A 1 85 ? -15.220 5.104 1.168 1.00 96.00 85 MET A C 1
ATOM 647 O O . MET A 1 85 ? -14.159 5.708 1.033 1.00 96.00 85 MET A O 1
ATOM 651 N N . ALA A 1 86 ? -16.045 5.327 2.193 1.00 96.38 86 ALA A N 1
ATOM 652 C CA . ALA A 1 86 ? -15.755 6.301 3.242 1.00 96.38 86 ALA A CA 1
ATOM 653 C C . ALA A 1 86 ? -14.512 5.941 4.082 1.00 96.38 86 ALA A C 1
ATOM 655 O O . ALA A 1 86 ? -13.903 6.834 4.667 1.00 96.38 86 ALA A O 1
ATOM 656 N N . LEU A 1 87 ? -14.103 4.664 4.117 1.00 97.62 87 LEU A N 1
ATOM 657 C CA . LEU A 1 87 ? -12.899 4.223 4.834 1.00 97.62 87 LEU A CA 1
ATOM 658 C C . LEU A 1 87 ? -11.605 4.517 4.063 1.00 97.62 87 LEU A C 1
ATOM 660 O O . LEU A 1 87 ? -10.551 4.683 4.674 1.00 97.62 87 LEU A O 1
ATOM 664 N N . ILE A 1 88 ? -11.669 4.572 2.728 1.00 97.62 88 ILE A N 1
ATOM 665 C CA . ILE A 1 88 ? -10.496 4.635 1.840 1.00 97.62 88 ILE A CA 1
ATOM 666 C C . ILE A 1 88 ? -9.533 5.790 2.190 1.00 97.62 88 ILE A C 1
ATOM 668 O O . ILE A 1 88 ? -8.328 5.531 2.242 1.00 97.62 88 ILE A O 1
ATOM 672 N N . PRO A 1 89 ? -9.992 7.021 2.506 1.00 98.12 89 PRO A N 1
ATOM 673 C CA . PRO A 1 89 ? -9.106 8.101 2.947 1.00 98.12 89 PRO A CA 1
ATOM 674 C C . PRO A 1 89 ? -8.292 7.775 4.201 1.00 98.12 89 PRO A C 1
ATOM 676 O O . PRO A 1 89 ? -7.092 8.045 4.233 1.00 98.12 89 PRO A O 1
ATOM 679 N N . VAL A 1 90 ? -8.921 7.167 5.211 1.00 98.38 90 VAL A N 1
ATOM 680 C CA . VAL A 1 90 ? -8.230 6.784 6.448 1.00 98.38 90 VAL A CA 1
ATOM 681 C C . VAL A 1 90 ? -7.221 5.679 6.162 1.00 98.38 90 VAL A C 1
ATOM 683 O O . VAL A 1 90 ? -6.075 5.778 6.593 1.00 98.38 90 VAL A O 1
ATOM 686 N N . LEU A 1 91 ? -7.602 4.669 5.373 1.00 98.44 91 LEU A N 1
ATOM 687 C CA . LEU A 1 91 ? -6.699 3.580 4.994 1.00 98.44 91 LEU A CA 1
ATOM 688 C C . LEU A 1 91 ? -5.433 4.118 4.304 1.00 98.44 91 LEU A C 1
ATOM 690 O O . LEU A 1 91 ? -4.324 3.778 4.709 1.00 98.44 91 LEU A O 1
ATOM 694 N N . TYR A 1 92 ? -5.590 5.022 3.329 1.00 98.50 92 TYR A N 1
ATOM 695 C CA . TYR A 1 92 ? -4.462 5.669 2.651 1.00 98.50 92 TYR A CA 1
ATOM 696 C C . TYR A 1 92 ? -3.589 6.514 3.583 1.00 98.50 92 TYR A C 1
ATOM 698 O O . TYR A 1 92 ? -2.384 6.613 3.351 1.00 98.50 92 TYR A O 1
ATOM 706 N N . SER A 1 93 ? -4.160 7.098 4.641 1.00 98.50 93 SER A N 1
ATOM 707 C CA . SER A 1 93 ? -3.390 7.905 5.593 1.00 98.50 93 SER A CA 1
ATOM 708 C C . SER A 1 93 ? -2.308 7.098 6.329 1.00 98.50 93 SER A C 1
ATOM 710 O O . SER A 1 93 ? -1.260 7.644 6.656 1.00 98.50 93 SER A O 1
ATOM 712 N N . TYR A 1 94 ? -2.495 5.780 6.476 1.00 98.62 94 TYR A N 1
ATOM 713 C CA . TYR A 1 94 ? -1.537 4.859 7.103 1.00 98.62 94 TYR A CA 1
ATOM 714 C C . TYR A 1 94 ? -0.664 4.070 6.113 1.00 98.62 94 TYR A C 1
ATOM 716 O O . TYR A 1 94 ? 0.206 3.306 6.535 1.00 98.62 94 TYR A O 1
ATOM 724 N N . GLU A 1 95 ? -0.850 4.227 4.797 1.00 98.25 95 GLU A N 1
ATOM 725 C CA . GLU A 1 95 ? -0.153 3.392 3.802 1.00 98.25 95 GLU A CA 1
ATOM 726 C C . GLU A 1 95 ? 1.369 3.560 3.813 1.00 98.25 95 GLU A C 1
ATOM 728 O O . GLU A 1 95 ? 2.071 2.670 3.340 1.00 98.25 95 GLU A O 1
ATOM 733 N N . TYR A 1 96 ? 1.910 4.647 4.378 1.00 98.31 96 TYR A N 1
ATOM 734 C CA . TYR A 1 96 ? 3.360 4.847 4.513 1.00 98.31 96 TYR A CA 1
ATOM 735 C C . TYR A 1 96 ? 4.032 3.768 5.384 1.00 98.31 96 TYR A C 1
ATOM 737 O O . TYR A 1 96 ? 5.209 3.458 5.186 1.00 98.31 96 TYR A O 1
ATOM 745 N N . LEU A 1 97 ? 3.284 3.127 6.290 1.00 98.31 97 LEU A N 1
ATOM 746 C CA . LEU A 1 97 ? 3.780 2.025 7.119 1.00 98.31 97 LEU A CA 1
ATOM 747 C C . LEU A 1 97 ? 4.170 0.803 6.281 1.00 98.31 97 LEU A C 1
ATOM 749 O O . LEU A 1 97 ? 5.060 0.041 6.651 1.00 98.31 97 LEU A O 1
ATOM 753 N N . VAL A 1 98 ? 3.527 0.597 5.134 1.00 98.31 98 VAL A N 1
ATOM 754 C CA . VAL A 1 98 ? 3.744 -0.592 4.309 1.00 98.31 98 VAL A CA 1
ATOM 755 C C . VAL A 1 98 ? 5.119 -0.589 3.632 1.00 98.31 98 VAL A C 1
ATOM 757 O O . VAL A 1 98 ? 5.864 -1.550 3.839 1.00 98.31 98 VAL A O 1
ATOM 760 N N . PRO A 1 99 ? 5.531 0.443 2.864 1.00 97.38 99 PRO A N 1
ATOM 761 C CA . PRO A 1 99 ? 6.896 0.513 2.364 1.00 97.38 99 PRO A CA 1
ATOM 762 C C . PRO A 1 99 ? 7.902 0.603 3.513 1.00 97.38 99 PRO A C 1
ATOM 764 O O . PRO A 1 99 ? 8.974 0.021 3.388 1.00 97.38 99 PRO A O 1
ATOM 767 N N . TRP A 1 100 ? 7.568 1.234 4.645 1.00 96.56 100 TRP A N 1
ATOM 768 C CA . TRP A 1 100 ? 8.474 1.278 5.794 1.00 96.56 100 TRP A CA 1
ATOM 769 C C . TRP A 1 100 ? 8.811 -0.124 6.328 1.00 96.56 100 TRP A C 1
ATOM 771 O O . TRP A 1 100 ? 9.987 -0.469 6.433 1.00 96.56 100 TRP A O 1
ATOM 781 N N . LEU A 1 101 ? 7.795 -0.951 6.599 1.00 96.25 101 LEU A N 1
ATOM 782 C CA . LEU A 1 101 ? 7.934 -2.205 7.355 1.00 96.25 101 LEU A CA 1
ATOM 783 C C . LEU A 1 101 ? 8.040 -3.470 6.483 1.00 96.25 101 LEU A C 1
ATOM 785 O O . LEU A 1 101 ? 8.511 -4.514 6.950 1.00 96.25 101 LEU A O 1
ATOM 789 N N . PHE A 1 102 ? 7.593 -3.398 5.226 1.00 96.06 102 PHE A N 1
ATOM 790 C CA . PHE A 1 102 ? 7.441 -4.551 4.326 1.00 96.06 102 PHE A CA 1
ATOM 791 C C . PHE A 1 102 ? 8.106 -4.355 2.953 1.00 96.06 102 PHE A C 1
ATOM 793 O O . PHE A 1 102 ? 7.776 -5.064 1.992 1.00 96.06 102 PHE A O 1
ATOM 800 N N . SER A 1 103 ? 9.059 -3.423 2.836 1.00 94.31 103 SER A N 1
ATOM 801 C CA . SER A 1 103 ? 9.852 -3.278 1.611 1.00 94.31 103 SER A CA 1
ATOM 802 C C . SER A 1 103 ? 10.820 -4.445 1.402 1.00 94.31 103 SER A C 1
ATOM 804 O O . SER A 1 103 ? 11.558 -4.847 2.302 1.00 94.31 103 SER A O 1
ATOM 806 N N . ARG A 1 104 ? 10.845 -4.953 0.165 1.00 93.12 104 ARG A N 1
ATOM 807 C CA . ARG A 1 104 ? 11.803 -5.953 -0.338 1.00 93.12 104 ARG A CA 1
ATOM 808 C C . ARG A 1 1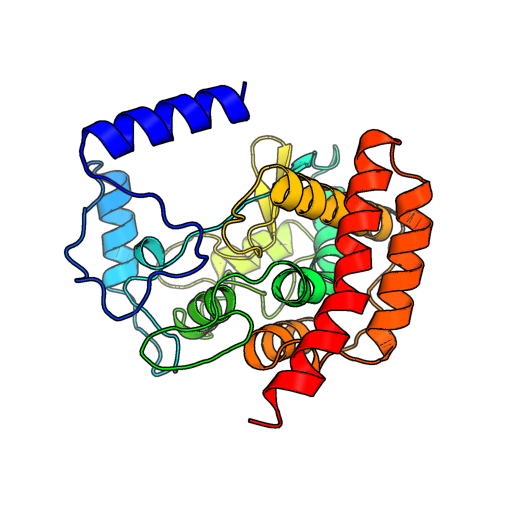04 ? 12.277 -5.617 -1.755 1.00 93.12 104 ARG A C 1
ATOM 810 O O . ARG A 1 104 ? 12.557 -6.505 -2.556 1.00 93.12 104 ARG A O 1
ATOM 817 N N . SER A 1 105 ? 12.306 -4.331 -2.094 1.00 92.69 105 SER A N 1
ATOM 818 C CA . SER A 1 105 ? 12.724 -3.846 -3.411 1.00 92.69 105 SER A CA 1
ATOM 819 C C . SER A 1 105 ? 13.583 -2.597 -3.226 1.00 92.69 105 SER A C 1
ATOM 821 O O . SER A 1 105 ? 13.042 -1.500 -3.124 1.00 92.69 105 SER A O 1
ATOM 823 N N . ARG A 1 106 ? 14.905 -2.756 -3.121 1.00 91.81 106 ARG A N 1
ATOM 824 C CA . ARG A 1 106 ? 15.818 -1.638 -2.809 1.00 91.81 106 ARG A CA 1
ATOM 825 C C . ARG A 1 106 ? 16.499 -1.011 -4.021 1.00 91.81 106 ARG A C 1
ATOM 827 O O . ARG A 1 106 ? 17.077 0.063 -3.905 1.00 91.81 106 ARG A O 1
ATOM 834 N N . GLN A 1 107 ? 16.445 -1.676 -5.169 1.00 90.88 107 GLN A N 1
ATOM 835 C CA . GLN A 1 107 ? 17.186 -1.257 -6.349 1.00 90.88 107 GLN A CA 1
ATOM 836 C C . GLN A 1 107 ? 16.376 -1.485 -7.622 1.00 90.88 107 GLN A C 1
ATOM 838 O O . GLN A 1 107 ? 15.675 -2.492 -7.737 1.00 90.88 107 GLN A O 1
ATOM 843 N N . PHE A 1 108 ? 16.482 -0.539 -8.554 1.00 90.62 108 PHE A N 1
ATOM 844 C CA . PHE A 1 108 ? 15.996 -0.657 -9.925 1.00 90.62 108 PHE A CA 1
ATOM 845 C C . PHE A 1 108 ? 16.804 0.257 -10.856 1.00 90.62 108 PHE A C 1
ATOM 847 O O . PHE A 1 108 ? 16.981 1.442 -10.596 1.00 90.62 108 PHE A O 1
ATOM 854 N N . ARG A 1 109 ? 17.285 -0.305 -11.954 1.00 87.50 109 ARG A N 1
ATOM 855 C CA . ARG A 1 109 ? 18.173 0.250 -12.987 1.00 87.50 109 ARG A CA 1
ATOM 856 C C . ARG A 1 109 ? 19.362 1.037 -12.446 1.00 87.50 109 ARG A C 1
ATOM 858 O O . ARG A 1 109 ? 19.641 2.138 -12.899 1.00 87.50 109 ARG A O 1
ATOM 865 N N . GLY A 1 110 ? 20.058 0.475 -11.463 1.00 87.88 110 GLY A N 1
ATOM 866 C CA . GLY A 1 110 ? 21.207 1.099 -10.810 1.00 87.88 110 GLY A CA 1
ATOM 867 C C . GLY A 1 110 ? 20.838 2.170 -9.779 1.00 87.88 110 GLY A C 1
ATOM 868 O O . GLY A 1 110 ? 21.726 2.660 -9.086 1.00 87.88 110 GLY A O 1
ATOM 869 N N . HIS A 1 111 ? 19.554 2.499 -9.620 1.00 92.06 111 HIS A N 1
ATOM 870 C CA . HIS A 1 111 ? 19.080 3.468 -8.639 1.00 92.06 111 HIS A CA 1
ATOM 871 C C . HIS A 1 111 ? 18.618 2.781 -7.359 1.00 92.06 111 HIS A C 1
ATOM 873 O O . HIS A 1 111 ? 17.896 1.783 -7.398 1.00 92.06 111 HIS A O 1
ATOM 879 N N . TRP A 1 112 ? 19.020 3.350 -6.226 1.00 93.88 112 TRP A N 1
ATOM 880 C CA . TRP A 1 112 ? 18.687 2.863 -4.894 1.00 93.88 112 TRP A CA 1
ATOM 881 C C . TRP A 1 112 ? 17.537 3.661 -4.283 1.00 93.88 112 TRP A C 1
ATOM 883 O O . TRP A 1 112 ? 17.457 4.876 -4.452 1.00 93.88 112 TRP A O 1
ATOM 893 N N . ALA A 1 113 ? 16.667 2.965 -3.558 1.00 95.19 113 ALA A N 1
ATOM 894 C CA . ALA A 1 113 ? 15.635 3.541 -2.703 1.00 95.19 113 ALA A CA 1
ATOM 895 C C . ALA A 1 113 ? 15.281 2.549 -1.588 1.00 95.19 113 ALA A C 1
ATOM 897 O O . ALA A 1 113 ? 15.623 1.368 -1.666 1.00 95.19 113 ALA A O 1
ATOM 898 N N . HIS A 1 114 ? 14.540 2.981 -0.569 1.00 95.12 114 HIS A N 1
ATOM 899 C CA . HIS A 1 114 ? 14.036 2.047 0.443 1.00 95.12 114 HIS A CA 1
ATOM 900 C C . HIS A 1 114 ? 13.041 1.038 -0.146 1.00 95.12 114 HIS A C 1
ATOM 902 O O . HIS A 1 114 ? 13.128 -0.152 0.154 1.00 95.12 114 HIS A O 1
ATOM 908 N N . CYS A 1 115 ? 12.121 1.489 -1.005 1.00 96.38 115 CYS A N 1
ATOM 909 C CA . CYS A 1 115 ? 11.071 0.694 -1.643 1.00 96.38 115 CYS A CA 1
ATOM 910 C C . CYS A 1 115 ? 10.799 1.176 -3.083 1.00 96.38 115 CYS A C 1
ATOM 912 O O . CYS A 1 115 ? 9.934 2.017 -3.320 1.00 96.38 115 CYS A O 1
ATOM 914 N N . VAL A 1 116 ? 11.512 0.625 -4.071 1.00 95.69 116 VAL A N 1
ATOM 915 C CA . VAL A 1 116 ? 11.384 1.028 -5.485 1.00 95.69 116 VAL A CA 1
ATOM 916 C C . VAL A 1 116 ? 10.046 0.649 -6.117 1.00 95.69 116 VAL A C 1
ATOM 918 O O . VAL A 1 116 ? 9.608 1.324 -7.041 1.00 95.69 116 VAL A O 1
ATOM 921 N N . ARG A 1 117 ? 9.359 -0.406 -5.654 1.00 95.69 117 ARG A N 1
ATOM 922 C CA . ARG A 1 117 ? 8.158 -0.920 -6.335 1.00 95.69 117 ARG A CA 1
ATOM 923 C C . ARG A 1 117 ? 7.036 0.136 -6.435 1.00 95.69 117 ARG A C 1
ATOM 925 O O . ARG A 1 117 ? 6.549 0.363 -7.543 1.00 95.69 117 ARG A O 1
ATOM 932 N N . PRO A 1 118 ? 6.647 0.855 -5.362 1.00 96.88 118 PRO A N 1
ATOM 933 C CA . PRO A 1 118 ? 5.729 1.987 -5.491 1.00 96.88 118 PRO A CA 1
ATOM 934 C C . PRO A 1 118 ? 6.261 3.154 -6.338 1.00 96.88 118 PRO A C 1
ATOM 936 O O . PRO A 1 118 ? 5.473 3.816 -7.014 1.00 96.88 118 PRO A O 1
ATOM 939 N N . LEU A 1 119 ? 7.578 3.393 -6.346 1.00 97.06 119 LEU A N 1
ATOM 940 C CA . LEU A 1 119 ? 8.201 4.440 -7.167 1.00 97.06 119 LEU A CA 1
ATOM 941 C C . LEU A 1 119 ? 8.115 4.111 -8.659 1.00 97.06 119 LEU A C 1
ATOM 943 O O . LEU A 1 119 ? 7.840 5.000 -9.459 1.00 97.06 119 LEU A O 1
ATOM 947 N N . ILE A 1 120 ? 8.232 2.832 -9.033 1.00 94.81 120 ILE A N 1
ATOM 948 C CA . ILE A 1 120 ? 8.000 2.379 -10.409 1.00 94.81 120 ILE A CA 1
ATOM 949 C C . ILE A 1 120 ? 6.574 2.723 -10.834 1.00 94.81 120 ILE A C 1
ATOM 951 O O . ILE A 1 120 ? 6.407 3.240 -11.933 1.00 94.81 120 ILE A O 1
ATOM 955 N N . TYR A 1 121 ? 5.550 2.507 -9.995 1.00 94.12 121 TYR A N 1
ATOM 956 C CA . TYR A 1 121 ? 4.183 2.951 -10.309 1.00 94.12 121 TYR A CA 1
ATOM 957 C C . TYR A 1 121 ? 4.124 4.467 -10.536 1.00 94.12 121 TYR A C 1
ATOM 959 O O . TYR A 1 121 ? 3.677 4.896 -11.594 1.00 94.12 121 TYR A O 1
ATOM 967 N N . ARG A 1 122 ? 4.620 5.279 -9.595 1.00 94.81 122 ARG A N 1
ATOM 968 C CA . ARG A 1 122 ? 4.622 6.752 -9.706 1.00 94.81 122 ARG A CA 1
ATOM 969 C C . ARG A 1 122 ? 5.300 7.255 -10.986 1.00 94.81 122 ARG A C 1
ATOM 971 O O . ARG A 1 122 ? 4.820 8.190 -11.625 1.00 94.81 122 ARG A O 1
ATOM 978 N N . ASP A 1 123 ? 6.415 6.635 -11.353 1.00 95.38 123 ASP A N 1
ATOM 979 C CA . ASP A 1 123 ? 7.273 7.099 -12.441 1.00 95.38 123 ASP A CA 1
ATOM 980 C C . ASP A 1 123 ? 6.864 6.529 -13.809 1.00 95.38 123 ASP A C 1
ATOM 982 O O . ASP A 1 123 ? 7.265 7.041 -14.852 1.00 95.38 123 ASP A O 1
ATOM 986 N N . SER A 1 124 ? 6.043 5.477 -13.818 1.00 92.12 124 SER A N 1
ATOM 987 C CA . SER A 1 124 ? 5.611 4.759 -15.022 1.00 92.12 124 SER A CA 1
ATOM 988 C C . SER A 1 124 ? 4.334 5.293 -15.668 1.00 92.12 124 SER A C 1
ATOM 990 O O . SER A 1 124 ? 3.960 4.806 -16.743 1.00 92.12 124 SER A O 1
ATOM 992 N N . PHE A 1 125 ? 3.655 6.235 -15.017 1.00 90.50 125 PHE A N 1
ATOM 993 C CA . PHE A 1 125 ? 2.409 6.840 -15.473 1.00 90.50 125 PHE A CA 1
ATOM 994 C C . PHE A 1 125 ? 2.553 8.364 -15.533 1.00 90.50 125 PHE A C 1
ATOM 996 O O . PHE A 1 125 ? 3.190 8.970 -14.672 1.00 90.50 125 PHE A O 1
ATOM 1003 N N . ALA A 1 126 ? 1.970 8.980 -16.564 1.00 89.31 126 ALA A N 1
ATOM 1004 C CA . ALA A 1 126 ? 1.874 10.433 -16.658 1.00 89.31 126 ALA A CA 1
ATOM 1005 C C . ALA A 1 126 ? 1.020 10.996 -15.513 1.00 89.31 126 ALA A C 1
ATOM 1007 O O . ALA A 1 126 ? 0.131 10.312 -15.008 1.00 89.31 126 ALA A O 1
ATOM 1008 N N . ASP A 1 127 ? 1.232 12.261 -15.144 1.00 87.62 127 ASP A N 1
ATOM 1009 C CA . ASP A 1 127 ? 0.475 12.893 -14.051 1.00 87.62 127 ASP A CA 1
ATOM 1010 C C . ASP A 1 127 ? -1.029 13.009 -14.336 1.00 87.62 127 ASP A C 1
ATOM 1012 O O . ASP A 1 127 ? -1.820 13.151 -13.398 1.00 87.62 127 ASP A O 1
ATOM 1016 N N . SER A 1 128 ? -1.428 12.925 -15.612 1.00 87.12 128 SER A N 1
ATOM 1017 C CA . SER A 1 128 ? -2.827 12.842 -16.040 1.00 87.12 128 SER A CA 1
ATOM 1018 C C . SER A 1 128 ? -3.488 11.513 -15.660 1.00 87.12 128 SER A C 1
ATOM 1020 O O . SER A 1 128 ? -4.697 11.477 -15.462 1.00 87.12 128 SER A O 1
ATOM 1022 N N . TYR A 1 129 ? -2.728 10.429 -15.476 1.00 89.31 129 TYR A N 1
ATOM 1023 C CA . TYR A 1 129 ? -3.273 9.130 -15.090 1.00 89.31 129 TYR A CA 1
ATOM 1024 C C . TYR A 1 129 ? -3.511 9.078 -13.576 1.00 89.31 129 TYR A C 1
ATOM 1026 O O . TYR A 1 129 ? -2.605 8.810 -12.783 1.00 89.31 129 TYR A O 1
ATOM 1034 N N . ARG A 1 130 ? -4.744 9.359 -13.150 1.00 89.38 130 ARG A N 1
ATOM 1035 C CA . ARG A 1 130 ? -5.065 9.560 -11.728 1.00 89.38 130 ARG A CA 1
ATOM 1036 C C . ARG A 1 130 ? -5.223 8.262 -10.934 1.00 89.38 130 ARG A C 1
ATOM 1038 O O . ARG A 1 130 ? -4.956 8.260 -9.732 1.00 89.38 130 ARG A O 1
ATOM 1045 N N . ALA A 1 131 ? -5.596 7.160 -11.582 1.00 90.56 131 ALA A N 1
ATOM 1046 C CA . ALA A 1 131 ? -5.825 5.865 -10.940 1.00 90.56 131 ALA A CA 1
ATOM 1047 C C . ALA A 1 131 ? -4.553 4.992 -10.861 1.00 90.56 131 ALA A C 1
ATOM 1049 O O . ALA A 1 131 ? -4.581 3.817 -11.223 1.00 90.56 131 ALA A O 1
ATOM 1050 N N . ALA A 1 132 ? -3.417 5.549 -10.424 1.00 91.56 132 ALA A N 1
ATOM 1051 C CA . ALA A 1 132 ? -2.158 4.812 -10.267 1.00 91.56 132 ALA A CA 1
ATOM 1052 C C . ALA A 1 132 ? -1.478 5.078 -8.917 1.00 91.56 132 ALA A C 1
ATOM 1054 O O . ALA A 1 132 ? -1.356 6.220 -8.476 1.00 91.56 132 ALA A O 1
ATOM 1055 N N . GLY A 1 133 ? -0.997 4.005 -8.280 1.00 95.06 133 GLY A N 1
ATOM 1056 C CA . GLY A 1 133 ? -0.251 4.059 -7.026 1.00 95.06 133 GLY A CA 1
ATOM 1057 C C . GLY A 1 133 ? -1.036 4.710 -5.885 1.00 95.06 133 GLY A C 1
ATOM 1058 O O . GLY A 1 133 ? -2.145 4.283 -5.556 1.00 95.06 133 GLY A O 1
ATOM 1059 N N . PHE A 1 134 ? -0.446 5.737 -5.270 1.00 96.94 134 PHE A N 1
ATOM 1060 C CA . PHE A 1 134 ? -1.133 6.616 -4.322 1.00 96.94 134 PHE A CA 1
ATOM 1061 C C . PHE A 1 134 ? -1.807 7.772 -5.095 1.00 96.94 134 PHE A C 1
ATOM 1063 O O . PHE A 1 134 ? -1.089 8.654 -5.599 1.00 96.94 134 PHE A O 1
ATOM 1070 N N . PRO A 1 135 ? -3.155 7.799 -5.189 1.00 93.00 135 PRO A N 1
ATOM 1071 C CA . PRO A 1 135 ? -3.889 8.797 -5.964 1.00 93.00 135 PRO A CA 1
ATOM 1072 C C . PRO A 1 135 ? -3.628 10.221 -5.474 1.00 93.00 135 PRO A C 1
ATOM 1074 O O . PRO A 1 135 ? -3.523 10.462 -4.275 1.00 93.00 135 PRO A O 1
ATOM 1077 N N . VAL A 1 136 ? -3.583 11.189 -6.395 1.00 87.94 136 VAL A N 1
ATOM 1078 C CA . VAL A 1 136 ? -3.454 12.620 -6.042 1.00 87.94 136 VAL A CA 1
ATOM 1079 C C . VAL A 1 136 ? -4.638 13.084 -5.192 1.00 87.94 136 VAL A C 1
ATOM 1081 O O . VAL A 1 136 ? -4.460 13.822 -4.229 1.00 87.94 136 VAL A O 1
ATOM 1084 N N . ARG A 1 137 ? -5.843 12.618 -5.534 1.00 91.12 137 ARG A N 1
ATOM 1085 C CA . ARG A 1 137 ? -7.051 12.796 -4.735 1.00 91.12 137 ARG A CA 1
ATOM 1086 C C . ARG A 1 137 ? -7.570 11.421 -4.355 1.00 91.12 137 ARG A C 1
ATOM 1088 O O . ARG A 1 137 ? -8.000 10.664 -5.221 1.00 91.12 137 ARG A O 1
ATOM 1095 N N . VAL A 1 138 ? -7.508 11.105 -3.068 1.00 95.25 138 VAL A N 1
ATOM 1096 C CA . VAL A 1 138 ? -8.030 9.843 -2.548 1.00 95.25 138 VAL A CA 1
ATOM 1097 C C . VAL A 1 138 ? -9.563 9.890 -2.610 1.00 95.25 138 VAL A C 1
ATOM 1099 O O . VAL A 1 138 ? -10.154 10.836 -2.078 1.00 95.25 138 VAL A O 1
ATOM 1102 N N . PRO A 1 139 ? -10.223 8.928 -3.278 1.00 95.06 139 PRO A N 1
ATOM 1103 C CA . PRO A 1 139 ? -11.675 8.908 -3.374 1.00 95.06 139 PRO A CA 1
ATOM 1104 C C . PRO A 1 139 ? -12.297 8.566 -2.018 1.00 95.06 139 PRO A C 1
ATOM 1106 O O . PRO A 1 139 ? -11.751 7.774 -1.252 1.00 95.06 139 PRO A O 1
ATOM 1109 N N . ASN A 1 140 ? -13.454 9.157 -1.731 1.00 94.94 140 ASN A N 1
ATOM 1110 C CA . ASN A 1 140 ? -14.205 8.955 -0.484 1.00 94.94 140 ASN A CA 1
ATOM 1111 C C . ASN A 1 140 ? -15.674 8.569 -0.728 1.00 94.94 140 ASN A C 1
ATOM 1113 O O . ASN A 1 140 ? -16.458 8.427 0.207 1.00 94.94 140 ASN A O 1
ATOM 1117 N N . SER A 1 141 ? -16.051 8.400 -1.994 1.00 95.44 141 SER A N 1
ATOM 1118 C CA . SER A 1 141 ? -17.380 8.011 -2.450 1.00 95.44 141 SER A CA 1
ATOM 1119 C C . SER A 1 141 ? -17.259 7.201 -3.739 1.00 95.44 141 SER A C 1
ATOM 1121 O O . SER A 1 141 ? -16.224 7.238 -4.404 1.00 95.44 141 SER A O 1
ATOM 1123 N N . LEU A 1 142 ? -18.320 6.485 -4.115 1.00 92.75 142 LEU A N 1
ATOM 1124 C CA . LEU A 1 142 ? -18.361 5.792 -5.407 1.00 92.75 142 LEU A CA 1
ATOM 1125 C C . LEU A 1 142 ? -18.226 6.773 -6.574 1.00 92.75 142 LEU A C 1
ATOM 1127 O O . LEU A 1 142 ? -17.428 6.541 -7.465 1.00 92.75 142 LEU A O 1
ATOM 1131 N N . GLU A 1 143 ? -18.918 7.909 -6.512 1.00 94.50 143 GLU A N 1
ATOM 1132 C CA . GLU A 1 143 ? -18.849 8.952 -7.540 1.00 94.50 143 GLU A CA 1
ATOM 1133 C C . GLU A 1 143 ? -17.419 9.473 -7.742 1.00 94.50 143 GLU A C 1
ATOM 1135 O O . GLU A 1 143 ? -16.930 9.548 -8.866 1.00 94.50 143 GLU A O 1
ATOM 1140 N N . THR A 1 144 ? -16.705 9.783 -6.653 1.00 94.38 144 THR A N 1
ATOM 1141 C CA . THR A 1 144 ? -15.316 10.265 -6.751 1.00 94.38 144 THR A CA 1
ATOM 1142 C C . THR A 1 144 ? -14.349 9.177 -7.211 1.00 94.38 144 THR A C 1
ATOM 1144 O O . THR A 1 144 ? -13.342 9.491 -7.843 1.00 94.38 144 THR A O 1
ATOM 1147 N N . TYR A 1 145 ? -14.647 7.908 -6.925 1.00 92.38 145 TYR A N 1
ATOM 1148 C CA . TYR A 1 145 ? -13.884 6.765 -7.419 1.00 92.38 145 TYR A CA 1
ATOM 1149 C C . TYR A 1 145 ? -14.111 6.526 -8.915 1.00 92.38 145 TYR A C 1
ATOM 1151 O O . TYR A 1 145 ? -13.146 6.395 -9.666 1.00 92.38 145 TYR A O 1
ATOM 1159 N N . ASP A 1 146 ? -15.364 6.542 -9.364 1.00 90.50 146 ASP A N 1
ATOM 1160 C CA . ASP A 1 146 ? -15.715 6.399 -10.776 1.00 90.50 146 ASP A CA 1
ATOM 1161 C C . ASP A 1 146 ? -15.102 7.538 -11.597 1.00 90.50 146 ASP A C 1
ATOM 1163 O O . ASP A 1 146 ? -14.525 7.290 -12.655 1.00 90.50 146 ASP A O 1
ATOM 1167 N N . GLN A 1 147 ? -15.116 8.767 -11.066 1.00 90.31 147 GLN A N 1
ATOM 1168 C CA . GLN A 1 147 ? -14.450 9.912 -11.687 1.00 90.31 147 GLN A CA 1
ATOM 1169 C C . GLN A 1 147 ? -12.927 9.722 -11.770 1.00 90.31 147 GLN A C 1
ATOM 1171 O O . GLN A 1 147 ? -12.343 9.938 -12.829 1.00 90.31 147 GLN A O 1
ATOM 1176 N N . LEU A 1 148 ? -12.275 9.259 -10.693 1.00 89.38 148 LEU A N 1
ATOM 1177 C CA . LEU A 1 148 ? -10.831 8.974 -10.680 1.00 89.38 148 LEU A CA 1
ATOM 1178 C C . LEU A 1 148 ? -10.432 8.000 -11.803 1.00 89.38 148 LEU A C 1
ATOM 1180 O O . LEU A 1 148 ? -9.395 8.160 -12.455 1.00 89.38 148 LEU A O 1
ATOM 1184 N N . VAL A 1 149 ? -11.256 6.973 -12.006 1.00 86.75 149 VAL A N 1
ATOM 1185 C CA . VAL A 1 149 ? -11.041 5.928 -13.008 1.00 86.75 149 VAL A CA 1
ATOM 1186 C C . VAL A 1 149 ? -11.356 6.439 -14.418 1.00 86.75 149 VAL A C 1
ATOM 1188 O O . VAL A 1 149 ? -10.591 6.155 -15.340 1.00 86.75 149 VAL A O 1
ATOM 1191 N N . ALA A 1 150 ? -12.428 7.215 -14.587 1.00 85.94 150 ALA A N 1
ATOM 1192 C CA . ALA A 1 150 ? -12.830 7.802 -15.866 1.00 85.94 150 ALA A CA 1
ATOM 1193 C C . ALA A 1 150 ? -11.835 8.856 -16.382 1.00 85.94 150 ALA A C 1
ATOM 1195 O O . ALA A 1 150 ? -11.585 8.916 -17.584 1.00 85.94 150 ALA A O 1
ATOM 1196 N N . ASP A 1 151 ? -11.219 9.626 -15.482 1.00 82.75 151 ASP A N 1
ATOM 1197 C CA . ASP A 1 151 ? -10.227 10.659 -15.815 1.00 82.75 151 ASP A CA 1
ATOM 1198 C C . ASP A 1 151 ? -8.861 10.088 -16.229 1.00 82.75 151 ASP A C 1
ATOM 1200 O O . ASP A 1 151 ? -7.968 10.829 -16.641 1.00 82.75 151 ASP A O 1
ATOM 1204 N N . SER A 1 152 ? -8.655 8.773 -16.108 1.00 79.50 152 SER A N 1
ATOM 1205 C CA . SER A 1 152 ? -7.390 8.139 -16.475 1.00 79.50 152 SER A CA 1
ATOM 1206 C C . SER A 1 152 ? -7.329 7.893 -17.987 1.00 79.50 152 SER A C 1
ATOM 1208 O O . SER A 1 152 ? -7.995 7.009 -18.526 1.00 79.50 152 SER A O 1
ATOM 1210 N N . GLU A 1 153 ? -6.511 8.690 -18.679 1.00 68.12 153 GLU A N 1
ATOM 1211 C CA . GLU A 1 153 ? -6.343 8.640 -20.135 1.00 68.12 153 GLU A CA 1
ATOM 1212 C C . GLU A 1 153 ? -5.893 7.252 -20.644 1.00 68.12 153 GLU A C 1
ATOM 1214 O O . GLU A 1 153 ? -5.217 6.478 -19.963 1.00 68.12 153 GLU A O 1
ATOM 1219 N N . SER A 1 154 ? -6.142 6.987 -21.930 1.00 61.75 154 SER A N 1
ATOM 1220 C CA . SER A 1 154 ? -5.595 5.865 -22.725 1.00 61.75 154 SER A CA 1
ATOM 1221 C C . SER A 1 154 ? -6.253 4.497 -22.522 1.00 61.75 154 SER A C 1
ATOM 1223 O O . SER A 1 154 ? -6.558 3.825 -23.508 1.00 61.75 154 SER A O 1
ATOM 1225 N N . PHE A 1 155 ? -6.458 4.043 -21.284 1.00 66.12 155 PHE A N 1
ATOM 1226 C CA . PHE A 1 155 ? -7.177 2.796 -21.006 1.00 66.12 155 PHE A CA 1
ATOM 1227 C C . PHE A 1 155 ? -7.656 2.738 -19.552 1.00 66.12 155 PHE A C 1
ATOM 1229 O O . PHE A 1 155 ? -6.894 2.960 -18.618 1.00 66.12 155 PHE A O 1
ATOM 1236 N N . VAL A 1 156 ? -8.927 2.386 -19.362 1.00 68.06 156 VAL A N 1
ATOM 1237 C CA . VAL A 1 156 ? -9.581 2.400 -18.050 1.00 68.06 156 VAL A CA 1
ATOM 1238 C C . VAL A 1 156 ? -9.137 1.184 -17.231 1.00 68.06 156 VAL A C 1
ATOM 1240 O O . VAL A 1 156 ? -9.689 0.088 -17.361 1.00 68.06 156 VAL A O 1
ATOM 1243 N N . ARG A 1 157 ? -8.099 1.348 -16.403 1.00 82.12 157 ARG A N 1
ATOM 1244 C CA . ARG A 1 157 ? -7.724 0.357 -15.387 1.00 82.12 157 ARG A CA 1
ATOM 1245 C C . ARG A 1 157 ? -7.235 1.017 -14.109 1.00 82.12 157 ARG A C 1
ATOM 1247 O O . ARG A 1 157 ? -6.359 1.870 -14.122 1.00 82.12 157 ARG A O 1
ATOM 1254 N N . ASP A 1 158 ? -7.735 0.520 -12.992 1.00 89.19 158 ASP A N 1
ATOM 1255 C CA . ASP A 1 158 ? -7.300 0.974 -11.684 1.00 89.19 158 ASP A CA 1
ATOM 1256 C C . ASP A 1 158 ? -5.997 0.277 -11.239 1.00 89.19 158 ASP A C 1
ATOM 1258 O O . ASP A 1 158 ? -5.977 -0.934 -10.971 1.00 89.19 158 ASP A O 1
ATOM 1262 N N . TYR A 1 159 ? -4.917 1.055 -11.163 1.00 91.69 159 TYR A N 1
ATOM 1263 C CA . TYR A 1 159 ? -3.604 0.707 -10.607 1.00 91.69 159 TYR A CA 1
ATOM 1264 C C . TYR A 1 159 ? -3.335 1.383 -9.258 1.00 91.69 159 TYR A C 1
ATOM 1266 O O . TYR A 1 159 ? -2.188 1.407 -8.804 1.00 91.69 159 TYR A O 1
ATOM 1274 N N . SER A 1 160 ? -4.355 1.947 -8.616 1.00 95.38 160 SER A N 1
ATOM 1275 C CA . SER A 1 160 ? -4.226 2.448 -7.258 1.00 95.38 160 SER A CA 1
ATOM 1276 C C . SER A 1 160 ? -3.936 1.306 -6.278 1.00 95.38 160 SER A C 1
ATOM 1278 O O . SER A 1 160 ? -4.171 0.119 -6.554 1.00 95.38 160 SER A O 1
ATOM 1280 N N . PHE A 1 161 ? -3.322 1.663 -5.154 1.00 97.50 161 PHE A N 1
ATOM 1281 C CA . PHE A 1 161 ? -2.890 0.707 -4.145 1.00 97.50 161 PHE A CA 1
ATOM 1282 C C . PHE A 1 161 ? -4.010 0.132 -3.273 1.00 97.50 161 PHE A C 1
ATOM 1284 O O . PHE A 1 161 ? -3.834 -0.975 -2.771 1.00 97.50 161 PHE A O 1
ATOM 1291 N N . ILE A 1 162 ? -5.144 0.818 -3.123 1.00 97.62 162 ILE A N 1
ATOM 1292 C CA . ILE A 1 162 ? -6.298 0.323 -2.366 1.00 97.62 162 ILE A CA 1
ATOM 1293 C C . ILE A 1 162 ? -7.517 0.343 -3.275 1.00 97.62 162 ILE A C 1
ATOM 1295 O O . ILE A 1 162 ? -7.951 1.409 -3.707 1.00 97.62 162 ILE A O 1
ATOM 1299 N N . VAL A 1 163 ? -8.076 -0.836 -3.558 1.00 94.75 163 VAL A N 1
ATOM 1300 C CA . VAL A 1 163 ? -9.124 -0.983 -4.573 1.00 94.75 163 VAL A CA 1
ATOM 1301 C C . VAL A 1 163 ? -10.316 -1.787 -4.059 1.00 94.75 163 VAL A C 1
ATOM 1303 O O . VAL A 1 163 ? -10.147 -2.955 -3.693 1.00 94.75 163 VAL A O 1
ATOM 1306 N N . PRO A 1 164 ? -11.542 -1.233 -4.088 1.00 92.75 164 PRO A N 1
ATOM 1307 C CA . PRO A 1 164 ? -12.748 -2.020 -3.870 1.00 92.75 164 PRO A CA 1
ATOM 1308 C C . PRO A 1 164 ? -12.959 -3.008 -5.029 1.00 92.75 164 PRO A C 1
ATOM 1310 O O . PRO A 1 164 ? -12.789 -2.685 -6.205 1.00 92.75 164 PRO A O 1
ATOM 1313 N N . ARG A 1 165 ? -13.330 -4.248 -4.712 1.00 91.88 165 ARG A N 1
ATOM 1314 C CA . ARG A 1 165 ? -13.545 -5.324 -5.686 1.00 91.88 165 ARG A CA 1
ATOM 1315 C C . ARG A 1 165 ? -15.005 -5.749 -5.748 1.00 91.88 165 ARG A C 1
ATOM 1317 O O . ARG A 1 165 ? -15.696 -5.792 -4.734 1.00 91.88 165 ARG A O 1
ATOM 1324 N N . SER A 1 166 ? -15.439 -6.158 -6.940 1.00 85.19 166 SER A N 1
ATOM 1325 C CA . SER A 1 166 ? -16.814 -6.602 -7.217 1.00 85.19 166 SER A CA 1
ATOM 1326 C C . SER A 1 166 ? -17.245 -7.839 -6.426 1.00 85.19 166 SER A C 1
ATOM 1328 O O . SER A 1 166 ? -18.433 -8.036 -6.204 1.00 85.19 166 SER A O 1
ATOM 1330 N N . PHE A 1 167 ? -16.298 -8.652 -5.961 1.00 87.50 167 PHE A N 1
ATOM 1331 C CA . PHE A 1 167 ? -16.556 -9.828 -5.128 1.00 87.50 167 PHE A CA 1
ATOM 1332 C C . PHE A 1 167 ? -16.568 -9.518 -3.617 1.00 87.50 167 PHE A C 1
ATOM 1334 O O . PHE A 1 167 ? -16.400 -10.418 -2.800 1.00 87.50 167 PHE A O 1
ATOM 1341 N N . GLY A 1 168 ? -16.772 -8.251 -3.232 1.00 91.44 168 GLY A N 1
ATOM 1342 C CA . GLY A 1 168 ? -17.062 -7.868 -1.845 1.00 91.44 168 GLY A CA 1
ATOM 1343 C C . GLY A 1 168 ? -15.838 -7.742 -0.938 1.00 91.44 168 GLY A C 1
ATOM 1344 O O . GLY A 1 168 ? -15.936 -7.989 0.262 1.00 91.44 168 GLY A O 1
ATOM 1345 N N . THR A 1 169 ? -14.684 -7.352 -1.482 1.00 96.62 169 THR A N 1
ATOM 1346 C CA . THR A 1 169 ? -13.457 -7.112 -0.698 1.00 96.62 169 THR A CA 1
ATOM 1347 C C . THR A 1 169 ? -12.832 -5.769 -1.035 1.00 96.62 169 THR A C 1
ATOM 1349 O O . THR A 1 169 ? -12.993 -5.289 -2.154 1.00 96.62 169 THR A O 1
ATOM 1352 N N . VAL A 1 170 ? -12.025 -5.227 -0.130 1.00 97.50 170 VAL A N 1
ATOM 1353 C CA . VAL A 1 170 ? -11.023 -4.204 -0.445 1.00 97.50 170 VAL A CA 1
ATOM 1354 C C . VAL A 1 170 ? -9.668 -4.884 -0.586 1.00 97.50 170 VAL A C 1
ATOM 1356 O O . VAL A 1 170 ? -9.250 -5.641 0.289 1.00 97.50 170 VAL A O 1
ATOM 1359 N N . GLU A 1 171 ? -9.009 -4.649 -1.714 1.00 98.06 171 GLU A N 1
ATOM 1360 C CA . GLU A 1 171 ? -7.680 -5.167 -2.014 1.00 98.06 171 GLU A CA 1
ATOM 1361 C C . GLU A 1 171 ? -6.616 -4.106 -1.742 1.00 98.06 171 GLU A C 1
ATOM 1363 O O . GLU A 1 171 ? -6.660 -3.018 -2.311 1.00 98.06 171 GLU A O 1
ATOM 1368 N N . PHE A 1 172 ? -5.621 -4.479 -0.950 1.00 98.50 172 PHE A N 1
ATOM 1369 C CA . PHE A 1 172 ? -4.418 -3.712 -0.673 1.00 98.50 172 PHE A CA 1
ATOM 1370 C C . PHE A 1 172 ? -3.264 -4.261 -1.506 1.00 98.50 172 PHE A C 1
ATOM 1372 O O . PHE A 1 172 ? -2.980 -5.460 -1.470 1.00 98.50 1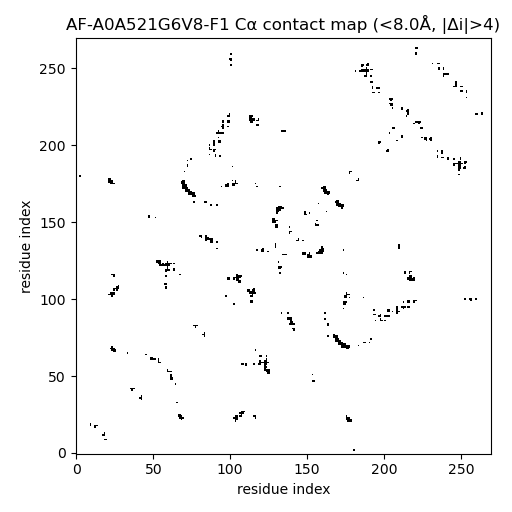72 PHE A O 1
ATOM 1379 N N . ARG A 1 173 ? -2.591 -3.391 -2.258 1.00 97.75 173 ARG A N 1
ATOM 1380 C CA . ARG A 1 173 ? -1.589 -3.762 -3.270 1.00 97.75 173 ARG A CA 1
ATOM 1381 C C . ARG A 1 173 ? -0.226 -3.130 -3.045 1.00 97.75 173 ARG A C 1
ATOM 1383 O O . ARG A 1 173 ? 0.611 -3.224 -3.939 1.00 97.75 173 ARG A O 1
ATOM 1390 N N . THR A 1 174 ? -0.004 -2.442 -1.928 1.00 97.31 174 THR A N 1
ATOM 1391 C CA . THR A 1 174 ? 1.195 -1.621 -1.671 1.00 97.31 174 THR A CA 1
ATOM 1392 C C . THR A 1 174 ? 2.438 -2.434 -1.324 1.00 97.31 174 THR A C 1
ATOM 1394 O O . THR A 1 174 ? 3.558 -2.033 -1.659 1.00 97.31 174 THR A O 1
ATOM 1397 N N . ALA A 1 175 ? 2.277 -3.589 -0.685 1.00 96.94 175 ALA A N 1
ATOM 1398 C CA . ALA A 1 175 ? 3.413 -4.375 -0.229 1.00 96.94 175 ALA A CA 1
ATOM 1399 C C . ALA A 1 175 ? 4.215 -4.976 -1.394 1.00 96.94 175 ALA A C 1
ATOM 1401 O O . ALA A 1 175 ? 3.671 -5.379 -2.426 1.00 96.94 175 ALA A O 1
ATOM 1402 N N . CYS A 1 176 ? 5.531 -5.081 -1.205 1.00 96.00 176 CYS A N 1
ATOM 1403 C CA . CYS A 1 176 ? 6.354 -5.974 -2.018 1.00 96.00 176 CYS A CA 1
ATOM 1404 C C . CYS A 1 176 ? 5.894 -7.430 -1.837 1.00 96.00 176 CYS A C 1
ATOM 1406 O O . CYS A 1 176 ? 5.162 -7.746 -0.896 1.00 96.00 176 CYS A O 1
ATOM 1408 N N . SER A 1 177 ? 6.339 -8.336 -2.706 1.00 93.81 177 SER A N 1
ATOM 1409 C CA . SER A 1 177 ? 6.216 -9.772 -2.436 1.00 93.81 177 SER A CA 1
ATOM 1410 C C . SER A 1 177 ? 6.925 -10.125 -1.128 1.00 93.81 177 SER A C 1
ATOM 1412 O O . SER A 1 177 ? 8.085 -9.756 -0.938 1.00 93.81 177 SER A O 1
ATOM 1414 N N . GLN A 1 178 ? 6.245 -10.841 -0.241 1.00 92.69 178 GLN A N 1
ATOM 1415 C CA . GLN A 1 178 ? 6.790 -11.285 1.040 1.00 92.69 178 GLN A CA 1
ATOM 1416 C C . GLN A 1 178 ? 7.340 -12.714 0.939 1.00 92.69 178 GLN A C 1
ATOM 1418 O O . GLN A 1 178 ? 6.736 -13.566 0.295 1.00 92.69 178 GLN A O 1
ATOM 1423 N N . ALA A 1 179 ? 8.481 -12.974 1.583 1.00 87.12 179 ALA A N 1
ATOM 1424 C CA . ALA A 1 179 ? 9.220 -14.236 1.441 1.00 87.12 179 ALA A CA 1
ATOM 1425 C C . ALA A 1 179 ? 8.728 -15.390 2.320 1.00 87.12 179 ALA A C 1
ATOM 1427 O O . ALA A 1 179 ? 9.159 -16.526 2.137 1.00 87.12 179 ALA A O 1
ATOM 1428 N N . SER A 1 180 ? 7.868 -15.115 3.301 1.00 88.38 180 SER A N 1
ATOM 1429 C CA . SER A 1 180 ? 7.392 -16.137 4.229 1.00 88.38 180 SER A CA 1
ATOM 1430 C C . SER A 1 180 ? 5.922 -15.961 4.570 1.00 88.38 180 SER A C 1
ATOM 1432 O O . SER A 1 180 ? 5.366 -14.863 4.472 1.00 88.38 180 SER A O 1
ATOM 1434 N N . VAL A 1 181 ? 5.300 -17.058 5.001 1.00 89.31 181 VAL A N 1
ATOM 1435 C CA . VAL A 1 181 ? 3.913 -17.066 5.475 1.00 89.31 181 VAL A CA 1
ATOM 1436 C C . VAL A 1 181 ? 3.764 -16.137 6.677 1.00 89.31 181 VAL A C 1
ATOM 1438 O O . VAL A 1 181 ? 2.801 -15.385 6.748 1.00 89.31 181 VAL A O 1
ATOM 1441 N N . GLU A 1 182 ? 4.742 -16.112 7.579 1.00 92.94 182 GLU A N 1
ATOM 1442 C CA . GLU A 1 182 ? 4.750 -15.248 8.758 1.00 92.94 182 GLU A CA 1
ATOM 1443 C C . GLU A 1 182 ? 4.746 -13.769 8.362 1.00 92.94 182 GLU A C 1
ATOM 1445 O O . GLU A 1 182 ? 3.936 -13.008 8.881 1.00 92.94 182 GLU A O 1
ATOM 1450 N N . ALA A 1 183 ? 5.573 -13.363 7.391 1.00 93.56 183 ALA A N 1
ATOM 1451 C CA . ALA A 1 183 ? 5.588 -11.986 6.898 1.00 93.56 183 ALA A CA 1
ATOM 1452 C C . ALA A 1 183 ? 4.266 -11.601 6.207 1.00 93.56 183 ALA A C 1
ATOM 1454 O O . ALA A 1 183 ? 3.814 -10.463 6.330 1.00 93.56 183 ALA A O 1
ATOM 1455 N N . ILE A 1 184 ? 3.620 -12.546 5.512 1.00 94.88 184 ILE A N 1
ATOM 1456 C CA . ILE A 1 184 ? 2.282 -12.348 4.935 1.00 94.88 184 ILE A CA 1
ATOM 1457 C C . ILE A 1 184 ? 1.238 -12.174 6.047 1.00 94.88 184 ILE A C 1
ATOM 1459 O O . ILE A 1 184 ? 0.416 -11.264 5.975 1.00 94.88 184 ILE A O 1
ATOM 1463 N N . LEU A 1 185 ? 1.272 -13.008 7.088 1.00 95.56 185 LEU A N 1
ATOM 1464 C CA . LEU A 1 185 ? 0.348 -12.925 8.222 1.00 95.56 185 LEU A CA 1
ATOM 1465 C C . LEU A 1 185 ? 0.537 -11.628 9.020 1.00 95.56 185 LEU A C 1
ATOM 1467 O O . LEU A 1 185 ? -0.450 -11.001 9.393 1.00 95.56 185 LEU A O 1
ATOM 1471 N N . GLU A 1 186 ? 1.778 -11.182 9.216 1.00 97.44 186 GLU A N 1
ATOM 1472 C CA . GLU A 1 186 ? 2.113 -9.878 9.804 1.00 97.44 186 GLU A CA 1
ATOM 1473 C C . GLU A 1 186 ? 1.549 -8.715 8.984 1.00 97.44 186 GLU A C 1
ATOM 1475 O O . GLU A 1 186 ? 0.924 -7.817 9.550 1.00 97.44 186 GLU A O 1
ATOM 1480 N N . LEU A 1 187 ? 1.688 -8.753 7.655 1.00 97.94 187 LEU A N 1
ATOM 1481 C CA . LEU A 1 187 ? 1.094 -7.755 6.764 1.00 97.94 187 LEU A CA 1
ATOM 1482 C C . LEU A 1 187 ? -0.441 -7.733 6.878 1.00 97.94 187 LEU A C 1
ATOM 1484 O O . LEU A 1 187 ? -1.040 -6.661 6.951 1.00 97.94 187 LEU A O 1
ATOM 1488 N N . ILE A 1 188 ? -1.087 -8.904 6.937 1.00 98.00 188 ILE A N 1
ATOM 1489 C CA . ILE A 1 188 ? -2.541 -9.007 7.147 1.00 98.00 188 ILE A CA 1
ATOM 1490 C C . ILE A 1 188 ? -2.932 -8.440 8.519 1.00 98.00 188 ILE A C 1
ATOM 1492 O O . ILE A 1 188 ? -3.914 -7.706 8.617 1.00 98.00 188 ILE A O 1
ATOM 1496 N N . GLY A 1 189 ? -2.169 -8.755 9.570 1.00 98.06 189 GLY A N 1
ATOM 1497 C CA . GLY A 1 189 ? -2.373 -8.225 10.918 1.00 98.06 189 GLY A CA 1
ATOM 1498 C C . GLY A 1 189 ? -2.295 -6.698 10.956 1.00 98.06 189 GLY A C 1
ATOM 1499 O O . GLY A 1 189 ? -3.190 -6.059 11.510 1.00 98.06 189 GLY A O 1
ATOM 1500 N N . LEU A 1 190 ? -1.289 -6.110 10.298 1.00 98.50 190 LEU A N 1
ATOM 1501 C CA . LEU A 1 190 ? -1.173 -4.658 10.149 1.00 98.50 190 LEU A CA 1
ATOM 1502 C C . LEU A 1 190 ? -2.402 -4.071 9.442 1.00 98.50 190 LEU A C 1
ATOM 1504 O O . LEU A 1 190 ? -3.020 -3.147 9.967 1.00 98.50 190 LEU A O 1
ATOM 1508 N N . TYR A 1 191 ? -2.799 -4.619 8.289 1.00 98.62 191 TYR A N 1
ATOM 1509 C CA . TYR A 1 191 ? -3.961 -4.107 7.561 1.00 98.62 191 TYR A CA 1
ATOM 1510 C C . TYR A 1 191 ? -5.268 -4.246 8.342 1.00 98.62 191 TYR A C 1
ATOM 1512 O O . TYR A 1 191 ? -6.116 -3.366 8.248 1.00 98.62 191 TYR A O 1
ATOM 1520 N N . ARG A 1 192 ? -5.436 -5.295 9.155 1.00 98.31 192 ARG A N 1
ATOM 1521 C CA . ARG A 1 192 ? -6.592 -5.423 10.057 1.00 98.31 192 ARG A CA 1
ATOM 1522 C C . ARG A 1 192 ? -6.602 -4.349 11.146 1.00 98.31 192 ARG A C 1
ATOM 1524 O O . ARG A 1 192 ? -7.667 -3.817 11.440 1.00 98.31 192 ARG A O 1
ATOM 1531 N N . ALA A 1 193 ? -5.446 -4.004 11.712 1.00 98.38 193 ALA A N 1
ATOM 1532 C CA . ALA A 1 193 ? -5.344 -2.915 12.684 1.00 98.38 193 ALA A CA 1
ATOM 1533 C C . ALA A 1 193 ? -5.649 -1.548 12.040 1.00 98.38 193 ALA A C 1
ATOM 1535 O O . ALA A 1 193 ? -6.448 -0.783 12.574 1.00 98.38 193 ALA A O 1
ATOM 1536 N N . ILE A 1 194 ? -5.096 -1.274 10.851 1.00 98.62 194 ILE A N 1
ATOM 1537 C CA . ILE A 1 194 ? -5.403 -0.061 10.070 1.00 98.62 194 ILE A CA 1
ATOM 1538 C C . ILE A 1 194 ? -6.896 -0.010 9.714 1.00 98.62 194 ILE A C 1
ATOM 1540 O O . ILE A 1 194 ? -7.533 1.034 9.839 1.00 98.62 194 ILE A O 1
ATOM 1544 N N . TRP A 1 195 ? -7.483 -1.144 9.322 1.00 98.25 195 TRP A N 1
ATOM 1545 C CA . TRP A 1 195 ? -8.915 -1.251 9.054 1.00 98.25 195 TRP A CA 1
ATOM 1546 C C . TRP A 1 195 ? -9.754 -0.904 10.285 1.00 98.25 195 TRP A C 1
ATOM 1548 O O . TRP A 1 195 ? -10.739 -0.183 10.165 1.00 98.25 195 TRP A O 1
ATOM 1558 N N . GLN A 1 196 ? -9.352 -1.363 11.474 1.00 98.06 196 GLN A N 1
ATOM 1559 C CA . GLN A 1 196 ? -10.034 -1.026 12.722 1.00 98.06 196 GLN A CA 1
ATOM 1560 C C . GLN A 1 196 ? -9.984 0.481 13.016 1.00 98.06 196 GLN A C 1
ATOM 1562 O O . GLN A 1 196 ? -11.010 1.048 13.380 1.00 98.06 196 GLN A O 1
ATOM 1567 N N . LEU A 1 197 ? -8.845 1.150 12.798 1.00 98.31 197 LEU A N 1
ATOM 1568 C CA . LEU A 1 197 ? -8.762 2.616 12.903 1.00 98.31 197 LEU A CA 1
ATOM 1569 C C . LEU A 1 197 ? -9.661 3.316 11.880 1.00 98.31 197 LEU A C 1
ATOM 1571 O O . LEU A 1 197 ? -10.364 4.262 12.228 1.00 98.31 197 LEU A O 1
ATOM 1575 N N . ALA A 1 198 ? -9.719 2.809 10.646 1.00 98.12 198 ALA A N 1
ATOM 1576 C CA . ALA A 1 198 ? -10.619 3.343 9.629 1.00 98.12 198 ALA A CA 1
ATOM 1577 C C . ALA A 1 198 ? -12.093 3.236 10.038 1.00 98.12 198 ALA A C 1
ATOM 1579 O O . ALA A 1 198 ? -12.844 4.189 9.846 1.00 98.12 198 ALA A O 1
ATOM 1580 N N . LEU A 1 199 ? -12.505 2.125 10.660 1.00 97.31 199 LEU A N 1
ATOM 1581 C CA . LEU A 1 199 ? -13.860 1.972 11.205 1.00 97.31 199 LEU A CA 1
ATOM 1582 C C . LEU A 1 199 ? -14.163 2.956 12.343 1.00 97.31 199 LEU A C 1
ATOM 1584 O O . LEU A 1 199 ? -15.321 3.323 12.527 1.00 97.31 199 LEU A O 1
ATOM 1588 N N . LEU A 1 200 ? -13.140 3.383 13.085 1.00 97.56 200 LEU A N 1
ATOM 1589 C CA . LEU A 1 200 ? -13.244 4.404 14.130 1.00 97.56 200 LEU A CA 1
ATOM 1590 C C . LEU A 1 200 ? -13.160 5.839 13.577 1.00 97.56 200 LEU A C 1
ATOM 1592 O O . LEU A 1 200 ? -13.410 6.784 14.316 1.00 97.56 200 LEU A O 1
ATOM 1596 N N . GLY A 1 201 ? -12.845 6.016 12.288 1.00 97.19 201 GLY A N 1
ATOM 1597 C CA . GLY A 1 201 ? -12.642 7.333 11.676 1.00 97.19 201 GLY A CA 1
ATOM 1598 C C . GLY A 1 201 ? -11.336 8.019 12.093 1.00 97.19 201 GLY A C 1
ATOM 1599 O O . GLY A 1 201 ? -11.204 9.231 11.937 1.00 97.19 201 GLY A O 1
ATOM 1600 N N . GLU A 1 202 ? -10.379 7.259 12.622 1.00 97.94 202 GLU A N 1
ATOM 1601 C CA . GLU A 1 202 ? -9.120 7.768 13.168 1.00 97.94 202 GLU A CA 1
ATOM 1602 C C . GLU A 1 202 ? -8.077 7.912 12.058 1.00 97.94 202 GLU A C 1
ATOM 1604 O O . GLU A 1 202 ? -7.508 6.920 11.610 1.00 97.94 202 GLU A O 1
ATOM 1609 N N . PHE A 1 203 ? -7.828 9.140 11.599 1.00 98.25 203 PHE A N 1
ATOM 1610 C CA . PHE A 1 203 ? -6.782 9.431 10.614 1.00 98.25 203 PHE A CA 1
ATOM 1611 C C . PHE A 1 203 ? -5.377 9.384 11.230 1.00 98.25 203 PHE A C 1
ATOM 1613 O O . PHE A 1 203 ? -5.172 9.719 12.403 1.00 98.25 203 PHE A O 1
ATOM 1620 N N . SER A 1 204 ? -4.394 9.048 10.388 1.00 98.12 204 SER A N 1
ATOM 1621 C CA . SER A 1 204 ? -2.976 9.185 10.721 1.00 98.12 204 SER A CA 1
ATOM 1622 C C . SER A 1 204 ? -2.653 10.605 11.194 1.00 98.12 204 SER A C 1
ATOM 1624 O O . SER A 1 204 ? -3.195 11.589 10.688 1.00 98.12 204 SER A O 1
ATOM 1626 N N . ALA A 1 205 ? -1.767 10.705 12.188 1.00 97.19 205 ALA A N 1
ATOM 1627 C CA . ALA A 1 205 ? -1.252 11.988 12.666 1.00 97.19 205 ALA A CA 1
ATOM 1628 C C . ALA A 1 205 ? -0.208 12.587 11.710 1.00 97.19 205 ALA A C 1
ATOM 1630 O O . ALA A 1 205 ? 0.141 13.759 11.847 1.00 97.19 205 ALA A O 1
ATOM 1631 N N . VAL A 1 206 ? 0.290 11.799 10.754 1.00 95.81 206 VAL A N 1
ATOM 1632 C CA . VAL A 1 206 ? 1.277 12.239 9.773 1.00 95.81 206 VAL A CA 1
ATOM 1633 C C . VAL A 1 206 ? 0.607 13.123 8.709 1.00 95.81 206 VAL A C 1
ATOM 1635 O O . VAL A 1 206 ? -0.324 12.673 8.029 1.00 95.81 206 VAL A O 1
ATOM 1638 N N . PRO A 1 207 ? 1.064 14.377 8.526 1.00 91.56 207 PRO A N 1
ATOM 1639 C CA . PRO A 1 207 ? 0.506 15.278 7.526 1.00 91.56 207 PRO A CA 1
ATOM 1640 C C . PRO A 1 207 ? 0.900 14.857 6.104 1.00 91.56 207 PRO A C 1
ATOM 1642 O O . PRO A 1 207 ? 1.911 14.194 5.894 1.00 91.56 207 PRO A O 1
ATOM 1645 N N . ASP A 1 208 ? 0.107 15.284 5.115 1.00 94.19 208 ASP A N 1
ATOM 1646 C CA . ASP A 1 208 ? 0.346 15.028 3.685 1.00 94.19 208 ASP A CA 1
ATOM 1647 C C . ASP A 1 208 ? 0.757 13.570 3.388 1.00 94.19 208 ASP A C 1
ATOM 1649 O O . ASP A 1 208 ? 1.857 13.269 2.910 1.00 94.19 208 ASP A O 1
ATOM 1653 N N . SER A 1 209 ? -0.157 12.640 3.683 1.00 95.56 209 SER A N 1
ATOM 1654 C CA . SER A 1 209 ? 0.112 11.199 3.655 1.00 95.56 209 SER A CA 1
ATOM 1655 C C . SER A 1 209 ? 0.678 10.705 2.321 1.00 95.56 209 SER A C 1
ATOM 1657 O O . SER A 1 209 ? 1.449 9.749 2.303 1.00 95.56 209 SER A O 1
ATOM 1659 N N . ARG A 1 210 ? 0.342 11.356 1.198 1.00 96.88 210 ARG A N 1
ATOM 1660 C CA . ARG A 1 210 ? 0.867 10.988 -0.123 1.00 96.88 210 ARG A CA 1
ATOM 1661 C C . ARG A 1 210 ? 2.337 11.363 -0.271 1.00 96.88 210 ARG A C 1
ATOM 1663 O O . ARG A 1 210 ? 3.130 10.526 -0.704 1.00 96.88 210 ARG A O 1
ATOM 1670 N N . SER A 1 211 ? 2.700 12.611 0.027 1.00 97.50 211 SER A N 1
ATOM 1671 C CA . SER A 1 211 ? 4.098 13.045 -0.058 1.00 97.50 211 SER A CA 1
ATOM 1672 C C . SER A 1 211 ? 4.950 12.264 0.935 1.00 97.50 211 SER A C 1
ATOM 1674 O O . SER A 1 211 ? 6.010 11.761 0.565 1.00 97.50 211 SER A O 1
ATOM 1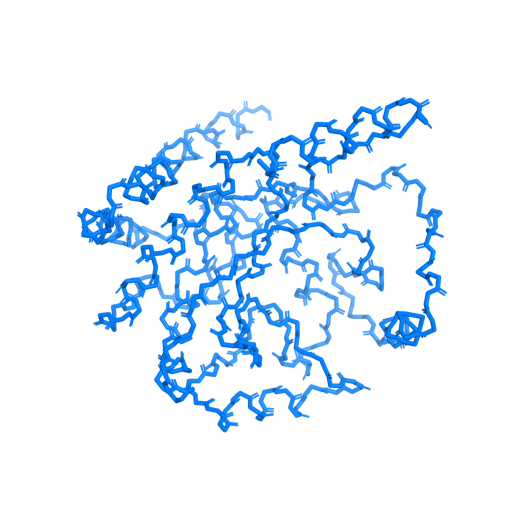676 N N . HIS A 1 212 ? 4.433 12.055 2.149 1.00 98.06 212 HIS A N 1
ATOM 1677 C CA . HIS A 1 212 ? 5.104 11.255 3.162 1.00 98.06 212 HIS A CA 1
ATOM 1678 C C . HIS A 1 212 ? 5.307 9.797 2.727 1.00 98.06 212 HIS A C 1
ATOM 1680 O O . HIS A 1 212 ? 6.409 9.263 2.832 1.00 98.06 212 HIS A O 1
ATOM 1686 N N . PHE A 1 213 ? 4.278 9.162 2.159 1.00 98.50 213 PHE A N 1
ATOM 1687 C CA . PHE A 1 213 ? 4.370 7.808 1.614 1.00 98.50 213 PHE A CA 1
ATOM 1688 C C . PHE A 1 213 ? 5.520 7.658 0.610 1.00 98.50 213 PHE A C 1
ATOM 1690 O O . PHE A 1 213 ? 6.314 6.718 0.707 1.00 98.50 213 PHE A O 1
ATOM 1697 N N . TYR A 1 214 ? 5.625 8.575 -0.358 1.00 98.19 214 TYR A N 1
ATOM 1698 C C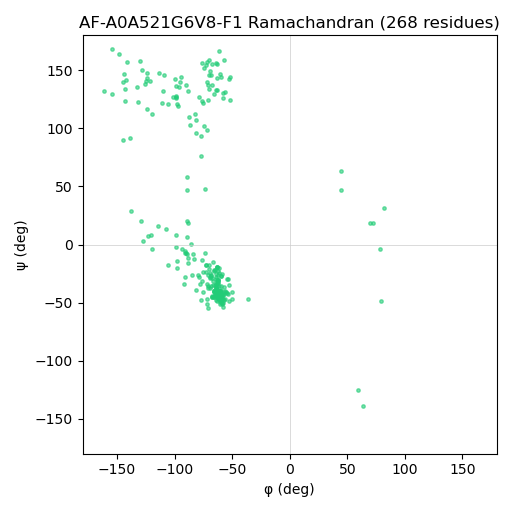A . TYR A 1 214 ? 6.686 8.507 -1.362 1.00 98.19 214 TYR A CA 1
ATOM 1699 C C . TYR A 1 214 ? 8.060 8.858 -0.783 1.00 98.19 214 TYR A C 1
ATOM 1701 O O . TYR A 1 214 ? 9.031 8.211 -1.166 1.00 98.19 214 TYR A O 1
ATOM 1709 N N . ALA A 1 215 ? 8.141 9.778 0.183 1.00 97.88 215 ALA A N 1
ATOM 1710 C CA . ALA A 1 215 ? 9.382 10.058 0.900 1.00 97.88 215 ALA A CA 1
ATOM 1711 C C . ALA A 1 215 ? 9.894 8.806 1.633 1.00 97.88 215 ALA A C 1
ATOM 1713 O O . ALA A 1 215 ? 11.060 8.443 1.494 1.00 97.88 215 ALA A O 1
ATOM 1714 N N . VAL A 1 216 ? 9.019 8.073 2.331 1.00 97.56 216 VAL A N 1
ATOM 1715 C CA . VAL A 1 216 ? 9.369 6.794 2.975 1.00 97.56 216 VAL A CA 1
ATOM 1716 C C . VAL A 1 216 ? 9.779 5.735 1.948 1.00 97.56 216 VAL A C 1
ATOM 1718 O O . VAL A 1 216 ? 10.684 4.943 2.206 1.00 97.56 216 VAL A O 1
ATOM 1721 N N . CYS A 1 217 ? 9.165 5.708 0.762 1.00 97.94 217 CYS A N 1
ATOM 1722 C CA . CYS A 1 217 ? 9.617 4.822 -0.314 1.00 97.94 217 CYS A CA 1
ATOM 1723 C C . CYS A 1 217 ? 11.036 5.163 -0.795 1.00 97.94 217 CYS A C 1
ATOM 1725 O O . CYS A 1 217 ? 11.800 4.254 -1.111 1.00 97.94 217 CYS A O 1
ATOM 1727 N N . GLU A 1 218 ? 11.399 6.442 -0.856 1.00 97.25 218 GLU A N 1
ATOM 1728 C CA . GLU A 1 218 ? 12.719 6.891 -1.312 1.00 97.25 218 GLU A CA 1
ATOM 1729 C C . GLU A 1 218 ? 13.788 6.689 -0.235 1.00 97.25 218 GLU A C 1
ATOM 1731 O O . GLU A 1 218 ? 14.830 6.091 -0.506 1.00 97.25 218 GLU A O 1
ATOM 1736 N N . HIS A 1 219 ? 13.500 7.103 0.997 1.00 95.75 219 HIS A N 1
ATOM 1737 C CA . HIS A 1 219 ? 14.506 7.295 2.043 1.00 95.75 219 HIS A CA 1
ATOM 1738 C C . HIS A 1 219 ? 14.306 6.422 3.291 1.00 95.75 219 HIS A C 1
ATOM 1740 O O . HIS A 1 219 ? 15.147 6.427 4.189 1.00 95.75 219 HIS A O 1
ATOM 1746 N N . GLY A 1 220 ? 13.223 5.645 3.364 1.00 94.00 220 GLY A N 1
ATOM 1747 C CA . GLY A 1 220 ? 12.967 4.733 4.477 1.00 94.00 220 GLY A CA 1
ATOM 1748 C C . GLY A 1 220 ? 12.787 5.462 5.806 1.00 94.00 220 GLY A C 1
ATOM 1749 O O . GLY A 1 220 ? 12.144 6.508 5.862 1.00 94.00 220 GLY A O 1
ATOM 1750 N N . SER A 1 221 ? 13.353 4.904 6.881 1.00 91.19 221 SER A N 1
ATOM 1751 C CA . SER A 1 221 ? 13.203 5.430 8.248 1.00 91.19 221 SER A CA 1
ATOM 1752 C C . SER A 1 221 ? 13.716 6.857 8.432 1.00 91.19 221 SER A C 1
ATOM 1754 O O . SER A 1 221 ? 13.215 7.560 9.302 1.00 91.19 221 SER A O 1
ATOM 1756 N N . ALA A 1 222 ? 14.693 7.295 7.630 1.00 86.88 222 ALA A N 1
ATOM 1757 C CA . ALA A 1 222 ? 15.363 8.586 7.806 1.00 86.88 222 ALA A CA 1
ATOM 1758 C C . ALA A 1 222 ? 14.427 9.797 7.643 1.00 86.88 222 ALA A C 1
ATOM 1760 O O . ALA A 1 222 ? 14.758 10.895 8.082 1.00 86.88 222 ALA A O 1
ATOM 1761 N N . VAL A 1 223 ? 13.272 9.603 7.003 1.00 90.50 223 VAL A N 1
ATOM 1762 C CA . VAL A 1 223 ? 12.281 10.658 6.747 1.00 90.50 223 VAL A CA 1
ATOM 1763 C C . VAL A 1 223 ? 10.924 10.359 7.371 1.00 90.50 223 VAL A C 1
ATOM 1765 O O . VAL A 1 223 ? 9.965 11.064 7.070 1.00 90.50 223 VAL A O 1
ATOM 1768 N N . VAL A 1 224 ? 10.817 9.311 8.196 1.00 91.56 224 VAL A N 1
ATOM 1769 C CA . VAL A 1 224 ? 9.565 8.990 8.891 1.00 91.56 224 VAL A CA 1
ATOM 1770 C C . VAL A 1 224 ? 9.247 10.110 9.876 1.00 91.56 224 VAL A C 1
ATOM 1772 O O . VAL A 1 224 ? 10.095 10.529 10.661 1.00 91.56 224 VAL A O 1
ATOM 1775 N N . ASP A 1 225 ? 8.016 10.605 9.811 1.00 94.00 225 ASP A N 1
ATOM 1776 C CA . ASP A 1 225 ? 7.583 11.763 10.578 1.00 94.00 225 ASP A CA 1
ATOM 1777 C C . ASP A 1 225 ? 7.486 11.367 12.060 1.00 94.00 225 ASP A C 1
ATOM 1779 O O . ASP A 1 225 ? 6.965 10.288 12.357 1.00 94.00 225 ASP A O 1
ATOM 1783 N N . PRO A 1 226 ? 7.945 12.197 13.013 1.00 93.06 226 PRO A N 1
ATOM 1784 C CA . PRO A 1 226 ? 7.808 11.904 14.439 1.00 93.06 226 PRO A CA 1
ATOM 1785 C C . PRO A 1 226 ? 6.367 11.590 14.882 1.00 93.06 226 PRO A C 1
ATOM 1787 O O . PRO A 1 226 ? 6.167 10.794 15.802 1.00 93.06 226 PRO A O 1
ATOM 1790 N N . ALA A 1 227 ? 5.354 12.149 14.209 1.00 94.94 227 ALA A N 1
ATOM 1791 C CA . ALA A 1 227 ? 3.943 11.847 14.445 1.00 94.94 227 ALA A CA 1
ATOM 1792 C C . ALA A 1 227 ? 3.588 10.370 14.184 1.00 94.94 227 ALA A C 1
ATOM 1794 O O . ALA A 1 227 ? 2.619 9.862 14.755 1.00 94.94 227 ALA A O 1
ATOM 1795 N N . ALA A 1 228 ? 4.407 9.640 13.417 1.00 94.81 228 ALA A N 1
ATOM 1796 C CA . ALA A 1 228 ? 4.260 8.203 13.218 1.00 94.81 228 ALA A CA 1
ATOM 1797 C C . ALA A 1 228 ? 4.326 7.416 14.536 1.00 94.81 228 ALA A C 1
ATOM 1799 O O . ALA A 1 228 ? 3.750 6.335 14.627 1.00 94.81 228 ALA A O 1
ATOM 1800 N N . GLN A 1 229 ? 4.977 7.938 15.581 1.00 94.81 229 GLN A N 1
ATOM 1801 C CA . GLN A 1 229 ? 4.969 7.286 16.890 1.00 94.81 229 GLN A CA 1
ATOM 1802 C C . GLN A 1 229 ? 3.555 7.237 17.492 1.00 94.81 229 GLN A C 1
ATOM 1804 O O . GLN A 1 229 ? 3.153 6.198 18.017 1.00 94.81 229 GLN A O 1
ATOM 1809 N N . SER A 1 230 ? 2.773 8.313 17.344 1.00 96.56 230 SER A N 1
ATOM 1810 C CA . SER A 1 230 ? 1.368 8.347 17.771 1.00 96.56 230 SER A CA 1
ATOM 1811 C C . SER A 1 230 ? 0.517 7.354 16.972 1.00 96.56 230 SER A C 1
ATOM 1813 O O . SER A 1 230 ? -0.341 6.665 17.526 1.00 96.56 230 SER A O 1
ATOM 1815 N N . ASP A 1 231 ? 0.796 7.208 15.676 1.00 97.62 231 ASP A N 1
ATOM 1816 C CA . ASP A 1 231 ? 0.164 6.192 14.830 1.00 97.62 231 ASP A CA 1
ATOM 1817 C C . ASP A 1 231 ? 0.474 4.770 15.293 1.00 97.62 231 ASP A C 1
ATOM 1819 O O . ASP A 1 231 ? -0.438 3.952 15.422 1.00 97.62 231 ASP A O 1
ATOM 1823 N N . LEU A 1 232 ? 1.741 4.476 15.595 1.00 97.50 232 LEU A N 1
ATOM 1824 C CA . LEU A 1 232 ? 2.154 3.173 16.110 1.00 97.50 232 LEU A CA 1
ATOM 1825 C C . LEU A 1 232 ? 1.508 2.867 17.465 1.00 97.50 232 LEU A C 1
ATOM 1827 O O . LEU A 1 232 ? 1.114 1.729 17.702 1.00 97.50 232 LEU A O 1
ATOM 1831 N N . GLU A 1 233 ? 1.383 3.852 18.354 1.00 97.06 233 GLU A N 1
ATOM 1832 C CA . GLU A 1 233 ? 0.695 3.696 19.641 1.00 97.06 233 GLU A CA 1
ATOM 1833 C C . GLU A 1 233 ? -0.790 3.388 19.459 1.00 97.06 233 GLU A C 1
ATOM 1835 O O . GLU A 1 233 ? -1.271 2.395 20.005 1.00 97.06 233 GLU A O 1
ATOM 1840 N N . ARG A 1 234 ? -1.494 4.144 18.607 1.00 98.00 234 ARG A N 1
ATOM 1841 C CA . ARG A 1 234 ? -2.900 3.865 18.278 1.00 98.00 234 ARG A CA 1
ATOM 1842 C C . ARG A 1 234 ? -3.083 2.482 17.667 1.00 98.00 234 ARG A C 1
ATOM 1844 O O . ARG A 1 234 ? -3.985 1.753 18.075 1.00 98.00 234 ARG A O 1
ATOM 1851 N N . LEU A 1 235 ? -2.207 2.092 16.740 1.00 98.19 235 LEU A N 1
ATOM 1852 C CA . LEU A 1 235 ? -2.215 0.760 16.132 1.00 98.19 235 LEU A CA 1
ATOM 1853 C C . LEU A 1 235 ? -1.973 -0.347 17.160 1.00 98.19 235 LEU A C 1
ATOM 1855 O O . LEU A 1 235 ? -2.641 -1.378 17.093 1.00 98.19 235 LEU A O 1
ATOM 1859 N N . ARG A 1 236 ? -1.069 -0.143 18.129 1.00 97.44 236 ARG A N 1
ATOM 1860 C CA . ARG A 1 236 ? -0.874 -1.088 19.241 1.00 97.44 236 ARG A CA 1
ATOM 1861 C C . ARG A 1 236 ? -2.158 -1.225 20.053 1.00 97.44 236 ARG A C 1
ATOM 1863 O O . ARG A 1 236 ? -2.616 -2.351 20.219 1.00 97.44 236 ARG A O 1
ATOM 1870 N N . THR A 1 237 ? -2.782 -0.118 20.455 1.00 97.56 237 THR A N 1
ATOM 1871 C CA . THR A 1 237 ? -4.040 -0.142 21.215 1.00 97.56 237 THR A CA 1
ATOM 1872 C C . THR A 1 237 ? -5.157 -0.856 20.455 1.00 97.56 237 THR A C 1
ATOM 1874 O O . THR A 1 237 ? -5.765 -1.778 20.990 1.00 97.56 237 THR A O 1
ATOM 1877 N N . VAL A 1 238 ? -5.415 -0.518 19.185 1.00 97.75 238 VAL A N 1
ATOM 1878 C CA . VAL A 1 238 ? -6.483 -1.215 18.444 1.00 97.75 238 VAL A CA 1
ATOM 1879 C C . VAL A 1 238 ? -6.141 -2.674 18.154 1.00 97.75 238 VAL A C 1
ATOM 1881 O O . VAL A 1 238 ? -7.052 -3.495 18.055 1.00 97.75 238 VAL A O 1
ATOM 1884 N N . SER A 1 239 ? -4.855 -3.033 18.067 1.00 96.81 239 SER A N 1
ATOM 1885 C CA . SER A 1 239 ? -4.446 -4.425 17.863 1.00 96.81 239 SER A CA 1
ATOM 1886 C C . SER A 1 239 ? -4.837 -5.336 19.027 1.00 96.81 239 SER A C 1
ATOM 1888 O O . SER A 1 239 ? -5.044 -6.525 18.808 1.00 96.81 239 SER A O 1
ATOM 1890 N N . GLU A 1 240 ? -4.998 -4.789 20.236 1.00 95.50 240 GLU A N 1
ATOM 1891 C CA . GLU A 1 240 ? -5.476 -5.523 21.417 1.00 95.50 240 GLU A CA 1
ATOM 1892 C C . GLU A 1 240 ? -6.961 -5.891 21.319 1.00 95.50 240 GLU A C 1
ATOM 1894 O O . GLU A 1 240 ? -7.401 -6.832 21.969 1.00 95.50 240 GLU A O 1
ATOM 1899 N N . SER A 1 241 ? -7.727 -5.184 20.482 1.00 95.25 241 SER A N 1
ATOM 1900 C CA . SER A 1 241 ? -9.146 -5.477 20.233 1.00 95.25 241 SER A CA 1
ATOM 1901 C C . SER A 1 241 ? -9.385 -6.468 19.087 1.00 95.25 241 SER A C 1
ATOM 1903 O O . SER A 1 241 ? -10.520 -6.891 18.860 1.00 95.25 241 SER A O 1
ATOM 1905 N N . LEU A 1 242 ? -8.337 -6.831 18.339 1.00 96.12 242 LEU A N 1
ATOM 1906 C CA . LEU A 1 242 ? -8.434 -7.847 17.293 1.00 96.12 242 LEU A CA 1
ATOM 1907 C C . LEU A 1 242 ? -8.557 -9.246 17.921 1.00 96.12 242 LEU A C 1
ATOM 1909 O O . LEU A 1 242 ? -8.042 -9.460 19.016 1.00 96.12 242 LEU A O 1
ATOM 1913 N N . PRO A 1 243 ? -9.156 -10.230 17.219 1.00 96.31 243 PRO A N 1
ATOM 1914 C CA . PRO A 1 243 ? -9.078 -11.628 17.637 1.00 96.31 243 PRO A CA 1
ATOM 1915 C C . PRO A 1 243 ? -7.626 -12.058 17.879 1.00 96.31 243 PRO A C 1
ATOM 1917 O O . PRO A 1 243 ? -6.730 -11.618 17.147 1.00 96.31 243 PRO A O 1
ATOM 1920 N N . ASP A 1 244 ? -7.402 -12.913 18.881 1.00 90.81 244 ASP A N 1
ATOM 1921 C CA . ASP A 1 244 ? -6.068 -13.283 19.376 1.00 90.81 244 ASP A CA 1
ATOM 1922 C C . ASP A 1 244 ? -5.114 -13.711 18.257 1.00 90.81 244 ASP A C 1
ATOM 1924 O O . ASP A 1 244 ? -3.942 -13.309 18.239 1.00 90.81 244 ASP A O 1
ATOM 1928 N N . GLU A 1 245 ? -5.620 -14.473 17.283 1.00 92.25 245 GLU A N 1
ATOM 1929 C CA . GLU A 1 245 ? -4.825 -14.948 16.158 1.00 92.25 245 GLU A CA 1
ATOM 1930 C C . GLU A 1 245 ? -4.279 -13.805 15.291 1.00 92.25 245 GLU A C 1
ATOM 1932 O O . GLU A 1 245 ? -3.180 -13.923 14.759 1.00 92.25 245 GLU A O 1
ATOM 1937 N N . TRP A 1 246 ? -4.984 -12.675 15.185 1.00 96.00 246 TRP A N 1
ATOM 1938 C CA . TRP A 1 246 ? -4.546 -11.505 14.415 1.00 96.00 246 TRP A CA 1
ATOM 1939 C C . TRP A 1 246 ? -3.773 -10.500 15.260 1.00 96.00 246 TRP A C 1
ATOM 1941 O O . TRP A 1 246 ? -2.830 -9.884 14.758 1.00 96.00 246 TRP A O 1
ATOM 1951 N N . ALA A 1 247 ? -4.132 -10.360 16.536 1.00 96.75 247 ALA A N 1
ATOM 1952 C CA . ALA A 1 247 ? -3.471 -9.457 17.468 1.00 96.75 247 ALA A CA 1
ATOM 1953 C C . ALA A 1 247 ? -1.966 -9.768 17.579 1.00 96.75 247 ALA A C 1
ATOM 1955 O O . ALA A 1 247 ? -1.131 -8.862 17.558 1.00 96.75 247 ALA A O 1
ATOM 1956 N N . VAL A 1 248 ? -1.592 -11.056 17.611 1.00 97.06 248 VAL A N 1
ATOM 1957 C CA . VAL A 1 248 ? -0.182 -11.490 17.617 1.00 97.06 248 VAL A CA 1
ATOM 1958 C C . VAL A 1 248 ? 0.570 -11.004 16.375 1.00 97.06 248 VAL A C 1
ATOM 1960 O O . VAL A 1 248 ? 1.673 -10.469 16.500 1.00 97.06 248 VAL A O 1
ATOM 1963 N N . PHE A 1 249 ? -0.009 -11.166 15.184 1.00 97.62 249 PHE A N 1
ATOM 1964 C CA . PHE A 1 249 ? 0.643 -10.768 13.936 1.00 97.62 249 PHE A CA 1
ATOM 1965 C C . PHE A 1 249 ? 0.717 -9.250 13.770 1.00 97.62 249 PHE A C 1
ATOM 1967 O O . PHE A 1 249 ? 1.748 -8.742 13.333 1.00 97.62 249 PHE A O 1
ATOM 1974 N N . ALA A 1 250 ? -0.318 -8.518 14.187 1.00 97.50 250 ALA A N 1
ATOM 1975 C CA . ALA A 1 250 ? -0.294 -7.059 14.219 1.00 97.50 250 ALA A CA 1
ATOM 1976 C C . ALA A 1 250 ? 0.824 -6.541 15.141 1.00 97.50 250 ALA A C 1
ATOM 1978 O O . ALA A 1 250 ? 1.644 -5.728 14.720 1.00 97.50 250 ALA A O 1
ATOM 1979 N N . ARG A 1 251 ? 0.941 -7.073 16.367 1.00 96.50 251 ARG A N 1
ATOM 1980 C CA . ARG A 1 251 ? 2.023 -6.696 17.295 1.00 96.50 251 ARG A CA 1
ATOM 1981 C C . ARG A 1 251 ? 3.410 -6.992 16.728 1.00 96.50 251 ARG A C 1
ATOM 1983 O O . ARG A 1 251 ? 4.304 -6.157 16.849 1.00 96.50 251 ARG A O 1
ATOM 1990 N N . ARG A 1 252 ? 3.594 -8.147 16.080 1.00 96.44 252 ARG A N 1
ATOM 1991 C CA . ARG A 1 252 ? 4.861 -8.488 15.410 1.00 96.44 252 ARG A CA 1
ATOM 1992 C C . ARG A 1 252 ? 5.183 -7.512 14.281 1.00 96.44 252 ARG A C 1
ATOM 1994 O O . ARG A 1 252 ? 6.293 -6.987 14.258 1.00 96.44 252 ARG A O 1
ATOM 2001 N N . ALA A 1 253 ? 4.216 -7.189 13.423 1.00 96.75 253 ALA A N 1
ATOM 2002 C CA . ALA A 1 253 ? 4.396 -6.186 12.375 1.00 96.75 253 ALA A CA 1
ATOM 2003 C C . ALA A 1 253 ? 4.835 -4.829 12.952 1.00 96.75 253 ALA A C 1
ATOM 2005 O O . ALA A 1 253 ? 5.818 -4.255 12.493 1.00 96.75 253 ALA A O 1
ATOM 2006 N N . LEU A 1 254 ? 4.170 -4.353 14.009 1.00 96.00 254 LEU A N 1
ATOM 2007 C CA . LEU A 1 254 ? 4.484 -3.078 14.666 1.00 96.00 254 LEU A CA 1
ATOM 2008 C C . LEU A 1 254 ? 5.839 -3.097 15.390 1.00 96.00 254 LEU A C 1
ATOM 2010 O O . LEU A 1 254 ? 6.502 -2.065 15.476 1.00 96.00 254 LEU A O 1
ATOM 2014 N N . SER A 1 255 ? 6.289 -4.259 15.875 1.00 94.38 255 SER A N 1
ATOM 2015 C CA . SER A 1 255 ? 7.621 -4.407 16.480 1.00 94.38 255 SER A CA 1
ATOM 2016 C C . SER A 1 255 ? 8.763 -4.191 15.478 1.00 94.38 255 SER A C 1
ATOM 2018 O O . SER A 1 255 ? 9.859 -3.793 15.876 1.00 94.38 255 SER A O 1
ATOM 2020 N N . ARG A 1 256 ? 8.501 -4.365 14.170 1.00 91.50 256 ARG A N 1
ATOM 2021 C CA . ARG A 1 256 ? 9.485 -4.088 13.114 1.00 91.50 256 ARG A CA 1
ATOM 2022 C C . ARG A 1 256 ? 9.888 -2.619 13.081 1.00 91.50 256 ARG A C 1
ATOM 2024 O O . ARG A 1 256 ? 11.045 -2.340 12.808 1.00 91.50 256 ARG A O 1
ATOM 2031 N N . ALA A 1 257 ? 8.990 -1.684 13.399 1.00 86.75 257 ALA A N 1
ATOM 2032 C CA . ALA A 1 257 ? 9.308 -0.253 13.381 1.00 86.75 257 ALA A CA 1
ATOM 2033 C C . ALA A 1 257 ? 10.508 0.076 14.290 1.00 86.75 257 ALA A C 1
ATOM 2035 O O . ALA A 1 257 ? 11.410 0.812 13.898 1.00 86.75 257 ALA A O 1
ATOM 2036 N N . SER A 1 258 ? 10.570 -0.560 15.464 1.00 78.06 258 SER A N 1
ATOM 2037 C CA . SER A 1 258 ? 11.688 -0.432 16.405 1.00 78.06 258 SER A CA 1
ATOM 2038 C C . SER A 1 258 ? 12.985 -1.073 15.896 1.00 78.06 258 SER A C 1
ATOM 2040 O O . SER A 1 258 ? 14.066 -0.618 16.247 1.00 78.06 258 SER A O 1
ATOM 2042 N N . GLN A 1 259 ? 12.896 -2.110 15.059 1.00 76.62 259 GLN A N 1
ATOM 2043 C CA . GLN A 1 259 ? 14.059 -2.798 14.485 1.00 76.62 259 GLN A CA 1
ATOM 2044 C C . GLN A 1 259 ? 14.623 -2.053 13.269 1.00 76.62 259 GLN A C 1
ATOM 2046 O O . GLN A 1 259 ? 15.836 -1.957 13.106 1.00 76.62 259 GLN A O 1
ATOM 2051 N N . VAL A 1 260 ? 13.754 -1.498 12.418 1.00 67.31 260 VAL A N 1
ATOM 2052 C CA . VAL A 1 260 ? 14.164 -0.778 11.201 1.00 67.31 260 VAL A CA 1
ATOM 2053 C C . VAL A 1 260 ? 14.823 0.564 11.547 1.00 67.31 260 VAL A C 1
ATOM 2055 O O . VAL A 1 260 ? 15.668 1.027 10.788 1.00 67.31 260 VAL A O 1
ATOM 2058 N N . ALA A 1 261 ? 14.505 1.171 12.696 1.00 61.09 261 ALA A N 1
ATOM 2059 C CA . ALA A 1 261 ? 15.226 2.347 13.192 1.00 61.09 261 ALA A CA 1
ATOM 2060 C C . ALA A 1 261 ? 16.715 2.051 13.469 1.00 61.09 261 ALA A C 1
ATOM 2062 O O . ALA A 1 261 ? 17.563 2.886 13.185 1.00 61.09 261 ALA A O 1
ATOM 2063 N N . TYR A 1 262 ? 17.040 0.843 13.941 1.00 49.97 262 TYR A N 1
ATOM 2064 C CA . TYR A 1 262 ? 18.395 0.476 14.367 1.00 49.97 262 TYR A CA 1
ATOM 2065 C C . TYR A 1 262 ? 19.344 0.161 13.196 1.00 49.97 262 TYR A C 1
ATOM 2067 O O . TYR A 1 262 ? 20.526 0.471 13.244 1.00 49.97 262 TYR A O 1
ATOM 2075 N N . VAL A 1 263 ? 18.830 -0.424 12.108 1.00 52.03 263 VAL A N 1
ATOM 2076 C CA . VAL A 1 263 ? 19.661 -0.891 1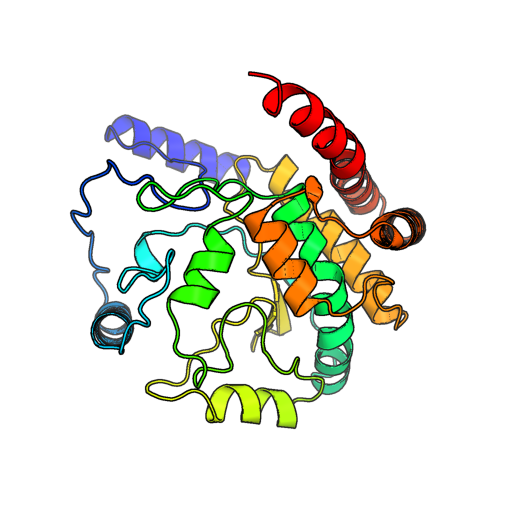0.976 1.00 52.03 263 VAL A CA 1
ATOM 2077 C C . VAL A 1 263 ? 20.221 0.259 10.122 1.00 52.03 263 VAL A C 1
ATOM 2079 O O . VAL A 1 263 ? 21.231 0.088 9.441 1.00 52.03 263 VAL A O 1
ATOM 2082 N N . PHE A 1 264 ? 19.586 1.433 10.129 1.00 47.09 264 PHE A N 1
ATOM 2083 C CA . PHE A 1 264 ? 20.044 2.570 9.319 1.00 47.09 264 PHE A CA 1
ATOM 2084 C C . PHE A 1 264 ? 21.139 3.402 9.992 1.00 47.09 264 PHE A C 1
ATOM 2086 O O . PHE A 1 264 ? 21.975 3.953 9.276 1.00 47.09 264 PHE A O 1
ATOM 2093 N N . ASP A 1 265 ? 21.203 3.412 11.324 1.00 43.94 265 ASP A N 1
ATOM 2094 C CA . ASP A 1 265 ? 22.309 4.044 12.049 1.00 43.94 265 ASP A CA 1
ATOM 2095 C C . ASP A 1 265 ? 23.643 3.321 11.808 1.00 43.94 265 ASP A C 1
ATOM 2097 O O . ASP A 1 265 ? 24.690 3.937 11.938 1.00 43.94 265 ASP A O 1
ATOM 2101 N N . GLU A 1 266 ? 23.644 2.050 11.394 1.00 43.62 266 GLU A N 1
ATOM 2102 C CA . GLU A 1 266 ? 24.882 1.299 11.123 1.00 43.62 266 GLU A CA 1
ATOM 2103 C C . GLU A 1 266 ? 25.361 1.402 9.662 1.00 43.62 266 GLU A C 1
ATOM 2105 O O . GLU A 1 266 ? 26.560 1.327 9.398 1.00 43.62 266 GLU A O 1
ATOM 2110 N N . LEU A 1 267 ? 24.456 1.607 8.696 1.00 44.28 267 LEU A N 1
ATOM 2111 C CA . LEU A 1 267 ? 24.793 1.644 7.261 1.00 44.28 267 LEU A CA 1
ATOM 2112 C C . LEU A 1 267 ? 25.200 3.032 6.741 1.00 44.28 267 LEU A C 1
ATOM 2114 O O . LEU A 1 267 ? 25.710 3.129 5.630 1.00 44.28 267 LEU A O 1
ATOM 2118 N N . LEU A 1 268 ? 24.999 4.096 7.523 1.00 41.81 268 LEU A N 1
ATOM 2119 C CA . LEU A 1 268 ? 25.471 5.450 7.194 1.00 41.81 268 LEU A CA 1
ATOM 2120 C C . LEU A 1 268 ? 26.928 5.713 7.628 1.00 41.81 268 LEU A C 1
ATOM 2122 O O . LEU A 1 268 ? 27.442 6.805 7.391 1.00 41.81 268 LEU A O 1
ATOM 2126 N N . TYR A 1 269 ? 27.598 4.721 8.230 1.00 39.75 269 TYR A N 1
ATOM 2127 C CA . TYR A 1 269 ? 28.987 4.809 8.706 1.00 39.75 269 TYR A CA 1
ATOM 2128 C C . TYR A 1 269 ? 29.977 3.894 7.960 1.00 39.75 269 TYR A C 1
ATOM 2130 O O . TYR A 1 269 ? 31.090 3.690 8.450 1.00 39.75 269 TYR A O 1
ATOM 2138 N N . VAL A 1 270 ? 29.611 3.360 6.787 1.00 39.12 270 VAL A N 1
ATOM 2139 C CA . VAL A 1 270 ? 30.505 2.544 5.936 1.00 39.12 270 VAL A CA 1
ATOM 2140 C C . VAL A 1 270 ? 30.735 3.202 4.584 1.00 39.12 270 VAL A C 1
ATOM 2142 O O . VAL A 1 270 ? 29.733 3.560 3.928 1.00 39.12 270 VAL A O 1
#

pLDDT: mean 87.88, std 13.3, range [39.12, 98.62]

Radius of gyration: 18.77 Å; Cα contacts (8 Å, |Δi|>4): 422; chains: 1; bounding box: 53×46×48 Å

Secondary structure (DSSP, 8-state):
-HHHHHHHHHHHHHHTT------SB--TTS-------SSHHHHHHHHHHHHSPPPS-TT--TTHHHHB-B--EEEEPPSSHHHHHHHHHHHHHTTTHHHHHH----EETTEE-S-HHHHHHHHHS-TT--SEES-SS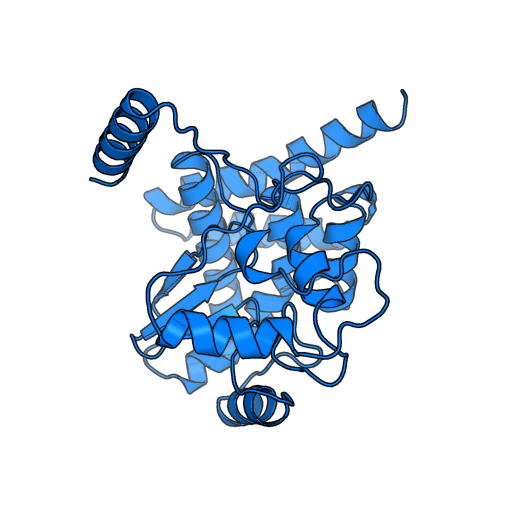---SHHHHHHHHHTSSSS---EESEEEETTTEEEE--SBPPSSHHHHHHHHHHHHHHHHHHHHT---SSSSHHHHHHHHHHHGGGG--TTHHHHHHHHHHHHTTS-HHHHHHHHHHHHHHHHHHHHHHHHTT-

Sequence (270 aa):
MHAETWGYIREAAQQEGLYFSDIGCLPDHLPNEQAFPVSALAADRQGKLLKRPLPTRTFGSVMLSSVMAATHVHLPALRSSASTMALIPVLYSYEYLVPWLFSRSRQFRGHWAHCVRPLIYRDSFADSYRAAGFPVRVPNSLETYDQLVADSESFVRDYSFIVPRSFGTVEFRTACSQASVEAILELIGLYRAIWQLALLGEFSAVPDSRSHFYAVCEHGSAVVDPAAQSDLERLRTVSESLPDEWAVFARRALSRASQVAYVFDELLYV

Foldseek 3Di:
DVVVVVVVVQVVCVVVVHDDDQAFFADPPDPPPDPQDPDPVSVVVLVLLLPDDFAPDDLADSCLPPGGAWDKDKDFADPDPLLSLQLQQQLLLPLLLQLQQFARYQDDPRDGFSHSSLVNQVRHADLQQQQTEAGPDRGRGPVSVVVSQVSGPRDRDHRYQWDDDPVGIIMGTSGGRDDDPLSSLLVNLQSVLSSLCSVVVNHQPDPPSPVSSVVCRGYHPVSHDPSVVVVLVSSLVSLVVDPPSSSVSPVVSSVSNVVSVPVVVVVVVD

Mean predicted aligned error: 5.88 Å

Nearest PDB structures (foldseek):
  7oyh-assembly1_A  TM=5.035E-01  e=4.601E-02  Acidothermus cellulolyticus
  4b0t-assembly1_A  TM=4.968E-01  e=4.355E-02  Corynebacterium glutamicum
  4b0t-assembly1_B  TM=4.536E-01  e=4.122E-02  Corynebacterium glutamicum
  7oxv-assembly1_A  TM=4.907E-01  e=9.398E-02  Acidothermus cellulolyticus
  4bjr-assembly1_B  TM=4.852E-01  e=1.541E-01  Corynebacterium glutamicum